Protein AF-0000000084622005 (afdb_homodimer)

Nearest PDB structures (foldseek):
  8p2n-assembly1_B  TM=8.955E-01  e=7.533E-07  Xenopus laevis
  9ety-assembly1_B  TM=8.406E-01  e=6.632E-07  Homo sapiens
  7x4x-assembly2_C  TM=8.414E-01  e=1.254E-06  Homo sapiens
  5nlb-assembly1_A-2  TM=7.972E-01  e=3.261E-06  Homo sapiens
  2vkp-assembly1_B-2  TM=8.205E-01  e=5.094E-06  Homo sapiens

Solvent-accessible surface area (backbone atoms only — not comparable to full-atom values): 14964 Å² total; per-residue (Å²): 124,81,76,61,78,42,38,63,60,45,38,50,38,36,47,49,51,59,69,39,86,66,67,58,48,28,36,39,38,28,20,43,92,90,59,59,47,78,41,58,37,45,57,64,57,40,40,66,61,21,60,42,47,28,54,52,47,68,70,65,50,71,75,78,68,65,64,74,43,79,44,79,39,56,85,42,51,59,74,50,46,54,53,49,52,45,22,59,54,43,31,46,82,82,65,84,89,50,54,72,69,54,48,51,52,41,52,51,48,35,55,71,40,48,40,63,84,48,48,64,59,54,51,51,50,48,56,68,56,46,67,76,104,125,81,76,59,80,42,39,64,59,45,39,50,38,36,47,49,50,60,68,39,88,66,65,60,46,27,38,37,37,28,19,42,92,91,59,60,48,77,41,58,37,46,58,63,58,40,40,65,62,21,60,40,49,28,53,52,49,68,70,66,50,71,73,77,68,68,65,72,42,81,45,78,38,55,85,42,51,61,73,51,46,53,52,50,54,46,22,58,55,43,32,46,83,84,66,85,90,51,55,70,70,55,49,51,54,40,53,53,48,34,58,72,41,48,41,63,83,47,48,63,58,54,51,51,52,47,57,68,57,45,66,76,104

Sequence (266 aa):
MADNKFLPKLLQNLLEILDDEEYYDIIIEVGNDPNVKIFRAHMVILNYRSPYFRRILSTNKKKNDGALSHIKLPKILLEIFQIIIRYIYGGKISLVDYDILDIIKILAAVNELSLRELIPHIQSFLIENKILIMADNKFLPKLLQNLLEILDDEEYYDIIIEVGNDPNVKIFRAHMVILNYRSPYFRRILSTNKKKNDGALSHIKLPKILLEIFQIIIRYIYGGKISLVDYDILDIIKILAAVNELSLRELIPHIQSFLIENKILI

Foldseek 3Di:
DPPCVCVVVQLVVLLVQQVDPPDAQEWEWEEDPPDIDIGGDHLVLCLVQFPLSVVVCVPPDPPPPSHRHYHYHHPQHPVLVVQVVSCSRRVDHDCPPDDLVSLVSNLVVCVVRVVVVCNVVSVVVNVVVVVVD/DPPCVCVVVQLVVLLVQQVDPPDAQEWEWEEDPPDIDIGGDHLVLCLVQFPLSVVVCVPPDPPPPSHRHYHYHHPQHPVLVVQVVSCSRRVDHDCPPDDLVSLVSNLVVCVVRPVVVCNVVSVVVNVVVVVVD

Radius of gyration: 20.68 Å; Cα contacts (8 Å, |Δi|>4): 335; chains: 2; bounding box: 45×57×42 Å

Structure (mmCIF, N/CA/C/O backbone):
data_AF-0000000084622005-model_v1
#
loop_
_entity.id
_entity.type
_entity.pdbx_description
1 polymer 'BTB domain-containing protein'
#
loop_
_atom_site.group_PDB
_atom_site.id
_atom_site.type_symbol
_atom_site.label_atom_id
_atom_site.label_alt_id
_atom_site.label_comp_id
_atom_site.label_asym_id
_atom_site.label_entity_id
_atom_site.label_seq_id
_atom_site.pdbx_PDB_ins_code
_atom_site.Cartn_x
_atom_site.Cartn_y
_atom_site.Cartn_z
_atom_site.occupancy
_atom_site.B_iso_or_equiv
_atom_site.auth_seq_id
_atom_site.auth_comp_id
_atom_site.auth_asym_id
_atom_site.auth_atom_id
_atom_site.pdbx_PDB_model_num
ATOM 1 N N . MET A 1 1 ? -20.984 -6.238 -3.654 1 39.28 1 MET A N 1
ATOM 2 C CA . MET A 1 1 ? -20.141 -5.668 -2.602 1 39.28 1 MET A CA 1
ATOM 3 C C . MET A 1 1 ? -18.75 -6.301 -2.607 1 39.28 1 MET A C 1
ATOM 5 O O . MET A 1 1 ? -18.625 -7.523 -2.516 1 39.28 1 MET A O 1
ATOM 9 N N . ALA A 1 2 ? -17.844 -5.668 -3.273 1 51.09 2 ALA A N 1
ATOM 10 C CA . ALA A 1 2 ? -16.578 -6.34 -3.518 1 51.09 2 ALA A CA 1
ATOM 11 C C . ALA A 1 2 ? -16.016 -6.945 -2.232 1 51.09 2 ALA A C 1
ATOM 13 O O . ALA A 1 2 ? -16.203 -6.395 -1.146 1 51.09 2 ALA A O 1
ATOM 14 N N . ASP A 1 3 ? -15.852 -8.281 -2.24 1 66.31 3 ASP A N 1
ATOM 15 C CA . ASP A 1 3 ? -15.297 -9.086 -1.16 1 66.31 3 ASP A CA 1
ATOM 16 C C . ASP A 1 3 ? -14.062 -8.422 -0.55 1 66.31 3 ASP A C 1
ATOM 18 O O . ASP A 1 3 ? -13.031 -8.289 -1.21 1 66.31 3 ASP A O 1
ATOM 22 N N . ASN A 1 4 ? -14.344 -7.539 0.41 1 83.88 4 ASN A N 1
ATOM 23 C CA . ASN A 1 4 ? -13.375 -6.762 1.183 1 83.88 4 ASN A CA 1
ATOM 24 C C . ASN A 1 4 ? -12.797 -7.574 2.336 1 83.88 4 ASN A C 1
ATOM 26 O O . ASN A 1 4 ? -12.422 -7.016 3.367 1 83.88 4 ASN A O 1
ATOM 30 N N . LYS A 1 5 ? -12.758 -8.844 2.08 1 91.25 5 LYS A N 1
ATOM 31 C CA . LYS A 1 5 ? -12.383 -9.766 3.15 1 91.25 5 LYS A CA 1
ATOM 32 C C . LYS A 1 5 ? -10.938 -9.539 3.586 1 91.25 5 LYS A C 1
ATOM 34 O O . LYS A 1 5 ? -10.617 -9.633 4.773 1 91.25 5 LYS A O 1
ATOM 39 N N . PHE A 1 6 ? -10.141 -9.156 2.736 1 95.5 6 PHE A N 1
ATOM 40 C CA . PHE A 1 6 ? -8.711 -9.125 3.029 1 95.5 6 PHE A CA 1
ATOM 41 C C . PHE A 1 6 ? -8.219 -7.695 3.162 1 95.5 6 PHE A C 1
ATOM 43 O O . PHE A 1 6 ? -7.035 -7.465 3.441 1 95.5 6 PHE A O 1
ATOM 50 N N . LEU A 1 7 ? -9.125 -6.766 3.031 1 94.94 7 LEU A N 1
ATOM 51 C CA . LEU A 1 7 ? -8.766 -5.352 3.035 1 94.94 7 LEU A CA 1
ATOM 52 C C . LEU A 1 7 ? -8.203 -4.938 4.395 1 94.94 7 LEU A C 1
ATOM 54 O O . LEU A 1 7 ? -7.215 -4.207 4.465 1 94.94 7 LEU A O 1
ATOM 58 N N . PRO A 1 8 ? -8.797 -5.441 5.508 1 95.19 8 PRO A N 1
ATOM 59 C CA . PRO A 1 8 ? -8.242 -5.043 6.805 1 95.19 8 PRO A CA 1
ATOM 60 C C . PRO A 1 8 ? -6.777 -5.438 6.973 1 95.19 8 PRO A C 1
ATOM 62 O O . PRO A 1 8 ? -5.984 -4.656 7.504 1 95.19 8 PRO A O 1
ATOM 65 N N . LYS A 1 9 ? -6.402 -6.566 6.527 1 96.44 9 LYS A N 1
ATOM 66 C CA . LYS A 1 9 ? -5.02 -7.02 6.629 1 96.44 9 LYS A CA 1
ATOM 67 C C . LYS A 1 9 ? -4.102 -6.18 5.742 1 96.44 9 LYS A C 1
ATOM 69 O O . LYS A 1 9 ? -2.988 -5.836 6.145 1 96.44 9 LYS A O 1
ATOM 74 N N . LEU A 1 10 ? -4.57 -5.883 4.562 1 97.44 10 LEU A N 1
ATOM 75 C CA . LEU A 1 10 ? -3.793 -5.035 3.67 1 97.44 10 LEU A CA 1
ATOM 76 C C . LEU A 1 10 ? -3.521 -3.676 4.312 1 97.44 10 LEU A C 1
ATOM 78 O O . LEU A 1 10 ? -2.381 -3.209 4.324 1 97.44 10 LEU A O 1
ATOM 82 N N . LEU A 1 11 ? -4.562 -3.084 4.844 1 97 11 LEU A N 1
ATOM 83 C CA . LEU A 1 11 ? -4.438 -1.765 5.453 1 97 11 LEU A CA 1
ATOM 84 C C . LEU A 1 11 ? -3.502 -1.808 6.656 1 97 11 LEU A C 1
ATOM 86 O O . LEU A 1 11 ? -2.699 -0.893 6.855 1 97 11 LEU A O 1
ATOM 90 N N . GLN A 1 12 ? -3.627 -2.867 7.406 1 97.5 12 GLN A N 1
ATOM 91 C CA . GLN A 1 12 ? -2.721 -3.051 8.539 1 97.5 12 GLN A CA 1
ATOM 92 C C . GLN A 1 12 ? -1.271 -3.148 8.062 1 97.5 12 GLN A C 1
ATOM 94 O O . GLN A 1 12 ? -0.38 -2.533 8.656 1 97.5 12 GLN A O 1
ATOM 99 N N . ASN A 1 13 ? -1.046 -3.881 7.027 1 98.25 13 ASN A N 1
ATOM 100 C CA . ASN A 1 13 ? 0.305 -4.039 6.496 1 98.25 13 ASN A CA 1
ATOM 101 C C . ASN A 1 13 ? 0.861 -2.717 5.977 1 98.25 13 ASN A C 1
ATOM 103 O O . ASN A 1 13 ? 2.047 -2.428 6.145 1 98.25 13 ASN A O 1
ATOM 107 N N . LEU A 1 14 ? 0.03 -1.952 5.355 1 98.31 14 LEU A N 1
ATOM 108 C CA . LEU A 1 14 ? 0.476 -0.661 4.84 1 98.31 14 LEU A CA 1
ATOM 109 C C . LEU A 1 14 ? 0.909 0.256 5.98 1 98.31 14 LEU A C 1
ATOM 111 O O . LEU A 1 14 ? 1.885 0.999 5.848 1 98.31 14 LEU A O 1
ATOM 115 N N . LEU A 1 15 ? 0.209 0.192 7.066 1 98.12 15 LEU A N 1
ATOM 116 C CA . LEU A 1 15 ? 0.589 0.991 8.227 1 98.12 15 LEU A CA 1
ATOM 117 C C . LEU A 1 15 ? 1.856 0.442 8.875 1 98.12 15 LEU A C 1
ATOM 119 O O . LEU A 1 15 ? 2.668 1.204 9.406 1 98.12 15 LEU A O 1
ATOM 123 N N . GLU A 1 16 ? 1.999 -0.837 8.836 1 98 16 GLU A N 1
ATOM 124 C CA . GLU A 1 16 ? 3.24 -1.432 9.32 1 98 16 GLU A CA 1
ATOM 125 C C . GLU A 1 16 ? 4.426 -1.017 8.461 1 98 16 GLU A C 1
ATOM 127 O O . GLU A 1 16 ? 5.531 -0.819 8.969 1 98 16 GLU A O 1
ATOM 132 N N . ILE A 1 17 ? 4.211 -0.896 7.207 1 98 17 ILE A N 1
ATOM 133 C CA . ILE A 1 17 ? 5.246 -0.437 6.281 1 98 17 ILE A CA 1
ATOM 134 C C . ILE A 1 17 ? 5.715 0.959 6.688 1 98 17 ILE A C 1
ATOM 136 O O . ILE A 1 17 ? 6.914 1.246 6.676 1 98 17 ILE A O 1
ATOM 140 N N . LEU A 1 18 ? 4.766 1.812 7.008 1 97.31 18 LEU A N 1
ATOM 141 C CA . LEU A 1 18 ? 5.09 3.168 7.441 1 97.31 18 LEU A CA 1
ATOM 142 C C . LEU A 1 18 ? 6.062 3.146 8.617 1 97.31 18 LEU A C 1
ATOM 144 O O . LEU A 1 18 ? 6.906 4.035 8.742 1 97.31 18 LEU A O 1
ATOM 148 N N . ASP A 1 19 ? 5.992 2.107 9.422 1 95.12 19 ASP A N 1
ATOM 149 C CA . ASP A 1 19 ? 6.824 2.014 10.617 1 95.12 19 ASP A CA 1
ATOM 150 C C . ASP A 1 19 ? 8.094 1.207 10.344 1 95.12 19 ASP A C 1
ATOM 152 O O . ASP A 1 19 ? 8.867 0.928 11.266 1 95.12 19 ASP A O 1
ATOM 156 N N . ASP A 1 20 ? 8.25 0.857 9.055 1 90.75 20 ASP A N 1
ATOM 157 C CA . ASP A 1 20 ? 9.414 0.055 8.68 1 90.75 20 ASP A CA 1
ATOM 158 C C . ASP A 1 20 ? 10.703 0.868 8.789 1 90.75 20 ASP A C 1
ATOM 160 O O . ASP A 1 20 ? 10.734 2.037 8.406 1 90.75 20 ASP A O 1
ATOM 164 N N . GLU A 1 21 ? 11.789 0.33 9.305 1 87.94 21 GLU A N 1
ATOM 165 C CA . GLU A 1 21 ? 13.062 1.02 9.469 1 87.94 21 GLU A CA 1
ATOM 166 C C . GLU A 1 21 ? 14.125 0.451 8.539 1 87.94 21 GLU A C 1
ATOM 168 O O . GLU A 1 21 ? 15.258 0.934 8.508 1 87.94 21 GLU A O 1
ATOM 173 N N . GLU A 1 22 ? 13.727 -0.481 7.793 1 87 22 GLU A N 1
ATOM 174 C CA . GLU A 1 22 ? 14.719 -1.182 6.98 1 87 22 GLU A CA 1
ATOM 175 C C . GLU A 1 22 ? 14.633 -0.756 5.516 1 87 22 GLU A C 1
ATOM 177 O O . GLU A 1 22 ? 15.656 -0.548 4.863 1 87 22 GLU A O 1
ATOM 182 N N . TYR A 1 23 ? 13.352 -0.642 5.117 1 88.25 23 TYR A N 1
ATOM 183 C CA . TYR A 1 23 ? 13.172 -0.325 3.705 1 88.25 23 TYR A CA 1
ATOM 184 C C . TYR A 1 23 ? 12.672 1.104 3.525 1 88.25 23 TYR A C 1
ATOM 186 O O . TYR A 1 23 ? 11.547 1.425 3.904 1 88.25 23 TYR A O 1
ATOM 194 N N . TYR A 1 24 ? 13.523 2.08 3.371 1 91.75 24 TYR A N 1
ATOM 195 C CA . TYR A 1 24 ? 13.141 3.449 3.043 1 91.75 24 TYR A CA 1
ATOM 196 C C . TYR A 1 24 ? 14.125 4.062 2.051 1 91.75 24 TYR A C 1
ATOM 198 O O . TYR A 1 24 ? 15.273 3.625 1.95 1 91.75 24 TYR A O 1
ATOM 206 N N . ASP A 1 25 ? 13.617 4.949 1.312 1 90.81 25 ASP A N 1
ATOM 207 C CA . ASP A 1 25 ? 14.492 5.559 0.309 1 90.81 25 ASP A CA 1
ATOM 208 C C . ASP A 1 25 ? 14.336 7.078 0.295 1 90.81 25 ASP A C 1
ATOM 210 O O . ASP A 1 25 ? 14.891 7.754 -0.575 1 90.81 25 ASP A O 1
ATOM 214 N N . ILE A 1 26 ? 13.602 7.609 1.278 1 93.62 26 ILE A N 1
ATOM 215 C CA . ILE A 1 26 ? 13.461 9.055 1.425 1 93.62 26 ILE A CA 1
ATOM 216 C C . ILE A 1 26 ? 13.305 9.406 2.902 1 93.62 26 ILE A C 1
ATOM 218 O O . ILE A 1 26 ? 12.656 8.68 3.656 1 93.62 26 ILE A O 1
ATOM 222 N N . ILE A 1 27 ? 13.898 10.469 3.266 1 95.56 27 ILE A N 1
ATOM 223 C CA . ILE A 1 27 ? 13.742 10.992 4.617 1 95.56 27 ILE A CA 1
ATOM 224 C C . ILE A 1 27 ? 13.031 12.344 4.559 1 95.56 27 ILE A C 1
ATOM 226 O O . ILE A 1 27 ? 13.32 13.172 3.693 1 95.56 27 ILE A O 1
ATOM 230 N N . ILE A 1 28 ? 12.102 12.523 5.402 1 97.12 28 ILE A N 1
ATOM 231 C CA . ILE A 1 28 ? 11.344 13.766 5.496 1 97.12 28 ILE A CA 1
ATOM 232 C C . ILE A 1 28 ? 11.586 14.414 6.859 1 97.12 28 ILE A C 1
ATOM 234 O O . ILE A 1 28 ? 11.219 13.852 7.895 1 97.12 28 ILE A O 1
ATOM 238 N N . GLU A 1 29 ? 12.227 15.5 6.82 1 97.69 29 GLU A N 1
ATOM 239 C CA . GLU A 1 29 ? 12.445 16.281 8.031 1 97.69 29 GLU A CA 1
ATOM 240 C C . GLU A 1 29 ? 11.281 17.234 8.289 1 97.69 29 GLU A C 1
ATOM 242 O O . GLU A 1 29 ? 11.031 18.141 7.484 1 97.69 29 GLU A O 1
ATOM 247 N N . VAL A 1 30 ? 10.594 17.016 9.414 1 98.12 30 VAL A N 1
ATOM 248 C CA . VAL A 1 30 ? 9.375 17.781 9.68 1 98.12 30 VAL A CA 1
ATOM 249 C C . VAL A 1 30 ? 9.578 18.672 10.906 1 98.12 30 VAL A C 1
ATOM 251 O O . VAL A 1 30 ? 10.133 18.219 11.914 1 98.12 30 VAL A O 1
ATOM 254 N N . GLY A 1 31 ? 9.047 19.844 10.844 1 96.44 31 GLY A N 1
ATOM 255 C CA . GLY A 1 31 ? 9.164 20.797 11.945 1 96.44 31 GLY A CA 1
ATOM 256 C C . GLY A 1 31 ? 10.367 21.703 11.82 1 96.44 31 GLY A C 1
ATOM 257 O O . GLY A 1 31 ? 11.023 21.734 10.781 1 96.44 31 GLY A O 1
ATOM 258 N N . ASN A 1 32 ? 10.523 22.516 12.867 1 90.38 32 ASN A N 1
ATOM 259 C CA . ASN A 1 32 ? 11.656 23.438 12.93 1 90.38 32 ASN A CA 1
ATOM 260 C C . ASN A 1 32 ? 12.336 23.391 14.297 1 90.38 32 ASN A C 1
ATOM 262 O O . ASN A 1 32 ? 11.758 22.891 15.266 1 90.38 32 ASN A O 1
ATOM 266 N N . ASP A 1 33 ? 13.57 23.875 14.289 1 87.62 33 ASP A N 1
ATOM 267 C CA . ASP A 1 33 ? 14.359 23.828 15.516 1 87.62 33 ASP A CA 1
ATOM 268 C C . ASP A 1 33 ? 13.617 24.484 16.672 1 87.62 33 ASP A C 1
ATOM 270 O O . ASP A 1 33 ? 13.039 25.562 16.516 1 87.62 33 ASP A O 1
ATOM 274 N N . PRO A 1 34 ? 13.562 23.781 17.828 1 90.75 34 PRO A N 1
ATOM 275 C CA . PRO A 1 34 ? 14.219 22.547 18.25 1 90.75 34 PRO A CA 1
ATOM 276 C C . PRO A 1 34 ? 13.328 21.312 18.094 1 90.75 34 PRO A C 1
ATOM 278 O O . PRO A 1 34 ? 13.719 20.203 18.469 1 90.75 34 PRO A O 1
ATOM 281 N N . ASN A 1 35 ? 12.109 21.469 17.531 1 92.5 35 ASN A N 1
ATOM 282 C CA . ASN A 1 35 ? 11.156 20.359 17.391 1 92.5 35 ASN A CA 1
ATOM 283 C C . ASN A 1 35 ? 11.18 19.766 15.992 1 92.5 35 ASN A C 1
ATOM 285 O O . ASN A 1 35 ? 10.305 20.062 15.172 1 92.5 35 ASN A O 1
ATOM 289 N N . VAL A 1 36 ? 12.219 19.047 15.727 1 95.88 36 VAL A N 1
ATOM 290 C CA . VAL A 1 36 ? 12.383 18.453 14.406 1 95.88 36 VAL A CA 1
ATOM 291 C C . VAL A 1 36 ? 12.398 16.922 14.523 1 95.88 36 VAL A C 1
ATOM 293 O O . VAL A 1 36 ? 13.023 16.375 15.43 1 95.88 36 VAL A O 1
ATOM 296 N N . LYS A 1 37 ? 11.68 16.25 13.648 1 97.06 37 LYS A N 1
ATOM 297 C CA . LYS A 1 37 ? 11.68 14.789 13.578 1 97.06 37 LYS A CA 1
ATOM 298 C C . LYS A 1 37 ? 11.875 14.297 12.148 1 97.06 37 LYS A C 1
ATOM 300 O O . LYS A 1 37 ? 11.375 14.914 11.203 1 97.06 37 LYS A O 1
ATOM 305 N N . ILE A 1 38 ? 12.609 13.266 12.094 1 96.12 38 ILE A N 1
ATOM 306 C CA . ILE A 1 38 ? 12.867 12.656 10.789 1 96.12 38 ILE A CA 1
ATOM 307 C C . ILE A 1 38 ? 11.922 11.477 10.578 1 96.12 38 ILE A C 1
ATOM 309 O O . ILE A 1 38 ? 11.781 10.617 11.453 1 96.12 38 ILE A O 1
ATOM 313 N N . PHE A 1 39 ? 11.258 11.5 9.438 1 96.94 39 PHE A N 1
ATOM 314 C CA . PHE A 1 39 ? 10.406 10.391 9.023 1 96.94 39 PHE A CA 1
ATOM 315 C C . PHE A 1 39 ? 11.031 9.633 7.859 1 96.94 39 PHE A C 1
ATOM 317 O O . PHE A 1 39 ? 11.453 10.234 6.871 1 96.94 39 PHE A O 1
ATOM 324 N N . ARG A 1 40 ? 11.188 8.359 8.047 1 95.88 40 ARG A N 1
ATOM 325 C CA . ARG A 1 40 ? 11.578 7.48 6.945 1 95.88 40 ARG A CA 1
ATOM 326 C C . ARG A 1 40 ? 10.367 7.043 6.133 1 95.88 40 ARG A C 1
ATOM 328 O O . ARG A 1 40 ? 9.352 6.621 6.695 1 95.88 40 ARG A O 1
ATOM 335 N N . ALA A 1 41 ? 10.406 7.246 4.816 1 96.38 41 ALA A N 1
ATOM 336 C CA . ALA A 1 41 ? 9.25 6.949 3.975 1 96.38 41 ALA A CA 1
ATOM 337 C C . ALA A 1 41 ? 9.68 6.281 2.67 1 96.38 41 ALA A C 1
ATOM 339 O O . ALA A 1 41 ? 10.836 5.895 2.516 1 96.38 41 ALA A O 1
ATOM 340 N N . HIS A 1 42 ? 8.781 6 1.815 1 95.38 42 HIS A N 1
ATOM 341 C CA . HIS A 1 42 ? 8.992 5.262 0.575 1 95.38 42 HIS A CA 1
ATOM 342 C C . HIS A 1 42 ? 8.562 6.086 -0.635 1 95.38 42 HIS A C 1
ATOM 344 O O . HIS A 1 42 ? 7.387 6.43 -0.774 1 95.38 42 HIS A O 1
ATOM 350 N N . MET A 1 43 ? 9.477 6.312 -1.52 1 94.19 43 MET A N 1
ATOM 351 C CA . MET A 1 43 ? 9.25 7.207 -2.65 1 94.19 43 MET A CA 1
ATOM 352 C C . MET A 1 43 ? 8.055 6.742 -3.479 1 94.19 43 MET A C 1
ATOM 354 O O . MET A 1 43 ? 7.23 7.559 -3.896 1 94.19 43 MET A O 1
ATOM 358 N N . VAL A 1 44 ? 7.988 5.438 -3.627 1 94.94 44 VAL A N 1
ATOM 359 C CA . VAL A 1 44 ? 6.969 4.906 -4.527 1 94.94 44 VAL A CA 1
ATOM 360 C C . VAL A 1 44 ? 5.578 5.188 -3.955 1 94.94 44 VAL A C 1
ATOM 362 O O . VAL A 1 44 ? 4.66 5.547 -4.695 1 94.94 44 VAL A O 1
ATOM 365 N N . ILE A 1 45 ? 5.371 5.047 -2.641 1 97.5 45 ILE A N 1
ATOM 366 C CA . ILE A 1 45 ? 4.086 5.324 -2.004 1 97.5 45 ILE A CA 1
ATOM 367 C C . ILE A 1 45 ? 3.797 6.82 -2.057 1 97.5 45 ILE A C 1
ATOM 369 O O . ILE A 1 45 ? 2.715 7.238 -2.479 1 97.5 45 ILE A O 1
ATOM 373 N N . LEU A 1 46 ? 4.785 7.66 -1.721 1 96.94 46 LEU A N 1
ATOM 374 C CA . LEU A 1 46 ? 4.609 9.109 -1.721 1 96.94 46 LEU A CA 1
ATOM 375 C C . LEU A 1 46 ? 4.305 9.617 -3.125 1 96.94 46 LEU A C 1
ATOM 377 O O . LEU A 1 46 ? 3.447 10.492 -3.301 1 96.94 46 LEU A O 1
ATOM 381 N N . ASN A 1 47 ? 5.016 9.031 -4.09 1 95.81 47 ASN A N 1
ATOM 382 C CA . ASN A 1 47 ? 4.836 9.438 -5.477 1 95.81 47 ASN A CA 1
ATOM 383 C C . ASN A 1 47 ? 3.395 9.234 -5.941 1 95.81 47 ASN A C 1
ATOM 385 O O . ASN A 1 47 ? 2.834 10.078 -6.637 1 95.81 47 ASN A O 1
ATOM 389 N N . TYR A 1 48 ? 2.76 8.195 -5.586 1 97.19 48 TYR A N 1
ATOM 390 C CA . TYR A 1 48 ? 1.435 7.852 -6.098 1 97.19 48 TYR A CA 1
ATOM 391 C C . TYR A 1 48 ? 0.343 8.43 -5.203 1 97.19 48 TYR A C 1
ATOM 393 O O . TYR A 1 48 ? -0.756 8.734 -5.676 1 97.19 48 TYR A O 1
ATOM 401 N N . ARG A 1 49 ? 0.614 8.703 -3.902 1 97.81 49 ARG A N 1
ATOM 402 C CA . ARG A 1 49 ? -0.436 9.039 -2.949 1 97.81 49 ARG A CA 1
ATOM 403 C C . ARG A 1 49 ? -0.457 10.539 -2.676 1 97.81 49 ARG A C 1
ATOM 405 O O . ARG A 1 49 ? -1.42 11.062 -2.107 1 97.81 49 ARG A O 1
ATOM 412 N N . SER A 1 50 ? 0.601 11.289 -3.078 1 97.69 50 SER A N 1
ATOM 413 C CA . SER A 1 50 ? 0.699 12.719 -2.795 1 97.69 50 SER A CA 1
ATOM 414 C C . SER A 1 50 ? 1.197 13.484 -4.012 1 97.69 50 SER A C 1
ATOM 416 O O . SER A 1 50 ? 2.371 13.391 -4.379 1 97.69 50 SER A O 1
ATOM 418 N N . PRO A 1 51 ? 0.364 14.289 -4.625 1 97.25 51 PRO A N 1
ATOM 419 C CA . PRO A 1 51 ? 0.811 15.109 -5.754 1 97.25 51 PRO A CA 1
ATOM 420 C C . PRO A 1 51 ? 1.988 16.016 -5.398 1 97.25 51 PRO A C 1
ATOM 422 O O . PRO A 1 51 ? 2.844 16.281 -6.242 1 97.25 51 PRO A O 1
ATOM 425 N N . TYR A 1 52 ? 2.025 16.5 -4.219 1 97.5 52 TYR A N 1
ATOM 426 C CA . TYR A 1 52 ? 3.143 17.312 -3.756 1 97.5 52 TYR A CA 1
ATOM 427 C C . TYR A 1 52 ? 4.457 16.547 -3.852 1 97.5 52 TYR A C 1
ATOM 429 O O . TYR A 1 52 ? 5.414 17.016 -4.473 1 97.5 52 TYR A O 1
ATOM 437 N N . PHE A 1 53 ? 4.504 15.398 -3.291 1 96.62 53 PHE A N 1
ATOM 438 C CA . PHE A 1 53 ? 5.723 14.602 -3.303 1 96.62 53 PHE A CA 1
ATOM 439 C C . PHE A 1 53 ? 6.043 14.125 -4.715 1 96.62 53 PHE A C 1
ATOM 441 O O . PHE A 1 53 ? 7.211 14.023 -5.094 1 96.62 53 PHE A O 1
ATOM 448 N N . ARG A 1 54 ? 4.973 13.836 -5.438 1 95.69 54 ARG A N 1
ATOM 449 C CA . ARG A 1 54 ? 5.184 13.445 -6.824 1 95.69 54 ARG A CA 1
ATOM 450 C C . ARG A 1 54 ? 5.941 14.523 -7.59 1 95.69 54 ARG A C 1
ATOM 452 O O . ARG A 1 54 ? 6.883 14.227 -8.328 1 95.69 54 ARG A O 1
ATOM 459 N N . ARG A 1 55 ? 5.547 15.742 -7.379 1 95.25 55 ARG A N 1
ATOM 460 C CA . ARG A 1 55 ? 6.188 16.875 -8.047 1 95.25 55 ARG A CA 1
ATOM 461 C C . ARG A 1 55 ? 7.637 17.016 -7.602 1 95.25 55 ARG A C 1
ATOM 463 O O . ARG A 1 55 ? 8.531 17.219 -8.43 1 95.25 55 ARG A O 1
ATOM 470 N N . ILE A 1 56 ? 7.902 16.859 -6.352 1 93.56 56 ILE A N 1
ATOM 471 C CA . ILE A 1 56 ? 9.242 17.016 -5.805 1 93.56 56 ILE A CA 1
ATOM 472 C C . ILE A 1 56 ? 10.148 15.906 -6.352 1 93.56 56 ILE A C 1
ATOM 474 O O . ILE A 1 56 ? 11.273 16.156 -6.773 1 93.56 56 ILE A O 1
ATOM 478 N N . LEU A 1 57 ? 9.617 14.711 -6.379 1 90.88 57 LEU A N 1
ATOM 479 C CA . LEU A 1 57 ? 10.406 13.555 -6.793 1 90.88 57 LEU A CA 1
ATOM 480 C C . LEU A 1 57 ? 10.656 13.578 -8.297 1 90.88 57 LEU A C 1
ATOM 482 O O . LEU A 1 57 ? 11.68 13.086 -8.773 1 90.88 57 LEU A O 1
ATOM 486 N N . SER A 1 58 ? 9.742 14.094 -9 1 89.31 58 SER A N 1
ATOM 487 C CA . SER A 1 58 ? 9.906 14.188 -10.453 1 89.31 58 SER A CA 1
ATOM 488 C C . SER A 1 58 ? 10.977 15.203 -10.828 1 89.31 58 SER A C 1
ATOM 490 O O . SER A 1 58 ? 11.602 15.086 -11.883 1 89.31 58 SER A O 1
ATOM 492 N N . THR A 1 59 ? 11.195 16.141 -10.031 1 85 59 THR A N 1
ATOM 493 C CA . THR A 1 59 ? 12.141 17.219 -10.305 1 85 59 THR A CA 1
ATOM 494 C C . THR A 1 59 ? 13.531 16.859 -9.789 1 85 59 THR A C 1
ATOM 496 O O . THR A 1 59 ? 14.539 17.188 -10.422 1 85 59 THR A O 1
ATOM 499 N N . ASN A 1 60 ? 13.688 16.344 -8.672 1 67.38 60 ASN A N 1
ATOM 500 C CA . ASN A 1 60 ? 14.961 16.156 -7.98 1 67.38 60 ASN A CA 1
ATOM 501 C C . ASN A 1 60 ? 15.602 14.82 -8.32 1 67.38 60 ASN A C 1
ATOM 503 O O . ASN A 1 60 ? 16.797 14.633 -8.141 1 67.38 60 ASN A O 1
ATOM 507 N N . LYS A 1 61 ? 14.859 13.805 -8.312 1 62.91 61 LYS A N 1
ATOM 508 C CA . LYS A 1 61 ? 15.43 12.461 -8.227 1 62.91 61 LYS A CA 1
ATOM 509 C C . LYS A 1 61 ? 15.938 12 -9.586 1 62.91 61 LYS A C 1
ATOM 511 O O . LYS A 1 61 ? 15.227 12.109 -10.594 1 62.91 61 LYS A O 1
ATOM 516 N N . LYS A 1 62 ? 17.344 12.062 -9.531 1 57.06 62 LYS A N 1
ATOM 517 C CA . LYS A 1 62 ? 17.828 11.062 -10.469 1 57.06 62 LYS A CA 1
ATOM 518 C C . LYS A 1 62 ? 17.281 9.68 -10.148 1 57.06 62 LYS A C 1
ATOM 520 O O . LYS A 1 62 ? 17.469 9.172 -9.039 1 57.06 62 LYS A O 1
ATOM 525 N N . LYS A 1 63 ? 16.219 9.266 -10.648 1 54.88 63 LYS A N 1
ATOM 526 C CA . LYS A 1 63 ? 15.477 8.016 -10.492 1 54.88 63 LYS A CA 1
ATOM 527 C C . LYS A 1 63 ? 16.422 6.828 -10.359 1 54.88 63 LYS A C 1
ATOM 529 O O . LYS A 1 63 ? 17.391 6.703 -11.117 1 54.88 63 LYS A O 1
ATOM 534 N N . ASN A 1 64 ? 16.281 6.055 -9.227 1 55.62 64 ASN A N 1
ATOM 535 C CA . ASN A 1 64 ? 16.906 4.75 -9.008 1 55.62 64 ASN A CA 1
ATOM 536 C C . ASN A 1 64 ? 18.406 4.871 -8.781 1 55.62 64 ASN A C 1
ATOM 538 O O . ASN A 1 64 ? 19.172 3.973 -9.148 1 55.62 64 ASN A O 1
ATOM 542 N N . ASP A 1 65 ? 18.906 6.035 -8.406 1 61.28 65 ASP A N 1
ATOM 543 C CA . ASP A 1 65 ? 20.359 6.074 -8.242 1 61.28 65 ASP A CA 1
ATOM 544 C C . ASP A 1 65 ? 20.766 5.559 -6.867 1 61.28 65 ASP A C 1
ATOM 546 O O . ASP A 1 65 ? 21.953 5.535 -6.535 1 61.28 65 ASP A O 1
ATOM 550 N N . GLY A 1 66 ? 19.781 5.078 -6.246 1 64.88 66 GLY A N 1
ATOM 551 C CA . GLY A 1 66 ? 20.094 4.512 -4.941 1 64.88 66 GLY A CA 1
ATOM 552 C C . GLY A 1 66 ? 20.328 5.562 -3.875 1 64.88 66 GLY A C 1
ATOM 553 O O . GLY A 1 66 ? 20.562 5.23 -2.713 1 64.88 66 GLY A O 1
ATOM 554 N N . ALA A 1 67 ? 20.234 6.801 -4.281 1 74.38 67 ALA A N 1
ATOM 555 C CA . ALA A 1 67 ? 20.531 7.855 -3.318 1 74.38 67 ALA A CA 1
ATOM 556 C C . ALA A 1 67 ? 19.312 8.172 -2.459 1 74.38 67 ALA A C 1
ATOM 558 O O . ALA A 1 67 ? 18.188 8.156 -2.945 1 74.38 67 ALA A O 1
ATOM 559 N N . LEU A 1 68 ? 19.609 8.336 -1.202 1 85.38 68 LEU A N 1
ATOM 560 C CA . LEU A 1 68 ? 18.594 8.727 -0.236 1 85.38 68 LEU A CA 1
ATOM 561 C C . LEU A 1 68 ? 18.141 10.164 -0.473 1 85.38 68 LEU A C 1
ATOM 563 O O . LEU A 1 68 ? 18.969 11.07 -0.565 1 85.38 68 LEU A O 1
ATOM 567 N N . SER A 1 69 ? 16.828 10.352 -0.692 1 89.69 69 SER A N 1
ATOM 568 C CA . SER A 1 69 ? 16.266 11.688 -0.865 1 89.69 69 SER A CA 1
ATOM 569 C C . SER A 1 69 ? 15.945 12.328 0.48 1 89.69 69 SER A C 1
ATOM 571 O O . SER A 1 69 ? 15.508 11.648 1.408 1 89.69 69 SER A O 1
ATOM 573 N N . HIS A 1 70 ? 16.219 13.641 0.515 1 93.81 70 HIS A N 1
ATOM 574 C CA . HIS A 1 70 ? 15.945 14.391 1.731 1 93.81 70 HIS A CA 1
ATOM 575 C C . HIS A 1 70 ? 15 15.555 1.455 1 93.81 70 HIS A C 1
ATOM 577 O O . HIS A 1 70 ? 15.312 16.438 0.656 1 93.81 70 HIS A O 1
ATOM 583 N N . ILE A 1 71 ? 13.836 15.555 2.084 1 95.44 71 ILE A N 1
ATOM 584 C CA . ILE A 1 71 ? 12.852 16.625 1.939 1 95.44 71 ILE A CA 1
ATOM 585 C C . ILE A 1 71 ? 12.609 17.297 3.289 1 95.44 71 ILE A C 1
ATOM 587 O O . ILE A 1 71 ? 12.508 16.609 4.316 1 95.44 71 ILE A O 1
ATOM 591 N N . LYS A 1 72 ? 12.477 18.625 3.295 1 96.12 72 LYS A N 1
ATOM 592 C CA . LYS A 1 72 ? 12.219 19.391 4.516 1 96.12 72 LYS A CA 1
ATOM 593 C C . LYS A 1 72 ? 10.836 20.031 4.484 1 96.12 72 LYS A C 1
ATOM 595 O O . LYS A 1 72 ? 10.453 20.625 3.479 1 96.12 72 LYS A O 1
ATOM 600 N N . LEU A 1 73 ? 10.117 19.828 5.527 1 97.5 73 LEU A N 1
ATOM 601 C CA . LEU A 1 73 ? 8.828 20.469 5.754 1 97.5 73 LEU A CA 1
ATOM 602 C C . LEU A 1 73 ? 8.828 21.25 7.066 1 97.5 73 LEU A C 1
ATOM 604 O O . LEU A 1 73 ? 8.18 20.844 8.031 1 97.5 73 LEU A O 1
ATOM 608 N N . PRO A 1 74 ? 9.453 22.406 7.027 1 95.94 74 PRO A N 1
ATOM 609 C CA . PRO A 1 74 ? 9.672 23.141 8.281 1 95.94 74 PRO A CA 1
ATOM 610 C C . PRO A 1 74 ? 8.398 23.766 8.836 1 95.94 74 PRO A C 1
ATOM 612 O O . PRO A 1 74 ? 8.32 24.078 10.023 1 95.94 74 PRO A O 1
ATOM 615 N N . LYS A 1 75 ? 7.348 23.938 8.07 1 95.06 75 LYS A N 1
ATOM 616 C CA . LYS A 1 75 ? 6.168 24.688 8.484 1 95.06 75 LYS A CA 1
ATOM 617 C C . LYS A 1 75 ? 5.078 23.75 9 1 95.06 75 LYS A C 1
ATOM 619 O O . LYS A 1 75 ? 4.062 24.203 9.531 1 95.06 75 LYS A O 1
ATOM 624 N N . ILE A 1 76 ? 5.258 22.484 8.789 1 96.75 76 ILE A N 1
ATOM 625 C CA . ILE A 1 76 ? 4.238 21.531 9.227 1 96.75 76 ILE A CA 1
ATOM 626 C C . ILE A 1 76 ? 4.59 21 10.609 1 96.75 76 ILE A C 1
ATOM 628 O O . ILE A 1 76 ? 5.734 20.625 10.867 1 96.75 76 ILE A O 1
ATOM 632 N N . LEU A 1 77 ? 3.627 20.984 11.484 1 96 77 LEU A N 1
ATOM 633 C CA . LEU A 1 77 ? 3.83 20.453 12.828 1 96 77 LEU A CA 1
ATOM 634 C C . LEU A 1 77 ? 3.977 18.938 12.797 1 96 77 LEU A C 1
ATOM 636 O O . LEU A 1 77 ? 3.338 18.266 11.984 1 96 77 LEU A O 1
ATOM 640 N N . LEU A 1 78 ? 4.719 18.391 13.797 1 97 78 LEU A N 1
ATOM 641 C CA . LEU A 1 78 ? 5.027 16.969 13.867 1 97 78 LEU A CA 1
ATOM 642 C C . LEU A 1 78 ? 3.754 16.141 14.008 1 97 78 LEU A C 1
ATOM 644 O O . LEU A 1 78 ? 3.555 15.172 13.281 1 97 78 LEU A O 1
ATOM 648 N N . GLU A 1 79 ? 2.879 16.609 14.883 1 95.56 79 GLU A N 1
ATOM 649 C CA . GLU A 1 79 ? 1.662 15.859 15.172 1 95.56 79 GLU A CA 1
ATOM 650 C C . GLU A 1 79 ? 0.711 15.867 13.977 1 95.56 79 GLU A C 1
ATOM 652 O O . GLU A 1 79 ? 0.002 14.883 13.734 1 95.56 79 GLU A O 1
ATOM 657 N N . ILE A 1 80 ? 0.741 16.922 13.234 1 96.94 80 ILE A N 1
ATOM 658 C CA . ILE A 1 80 ? -0.116 17.047 12.055 1 96.94 80 ILE A CA 1
ATOM 659 C C . ILE A 1 80 ? 0.41 16.172 10.93 1 96.94 80 ILE A C 1
ATOM 661 O O . ILE A 1 80 ? -0.363 15.477 10.266 1 96.94 80 ILE A O 1
ATOM 665 N N . PHE A 1 81 ? 1.727 16.172 10.805 1 98.06 81 PHE A N 1
ATOM 666 C CA . PH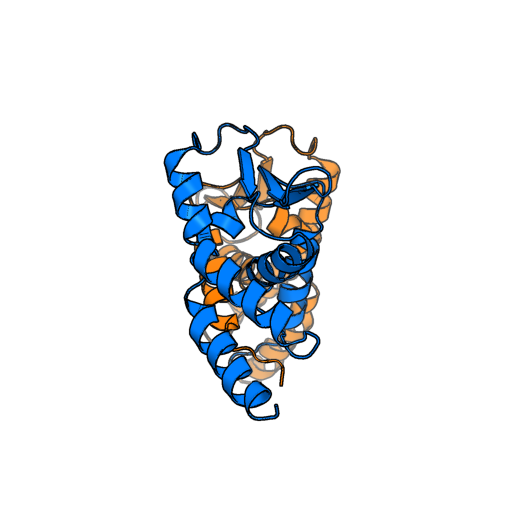E A 1 81 ? 2.305 15.359 9.75 1 98.06 81 PHE A CA 1
ATOM 667 C C . PHE A 1 81 ? 2.061 13.875 10.016 1 98.06 81 PHE A C 1
ATOM 669 O O . PHE A 1 81 ? 1.835 13.102 9.086 1 98.06 81 PHE A O 1
ATOM 676 N N . GLN A 1 82 ? 2.094 13.523 11.273 1 96.94 82 GLN A N 1
ATOM 677 C CA . GLN A 1 82 ? 1.833 12.133 11.641 1 96.94 82 GLN A CA 1
ATOM 678 C C . GLN A 1 82 ? 0.454 11.688 11.164 1 96.94 82 GLN A C 1
ATOM 680 O O . GLN A 1 82 ? 0.295 10.578 10.656 1 96.94 82 GLN A O 1
ATOM 685 N N . ILE A 1 83 ? -0.541 12.523 11.266 1 97.12 83 ILE A N 1
ATOM 686 C CA . ILE A 1 83 ? -1.896 12.227 10.812 1 97.12 83 ILE A CA 1
ATOM 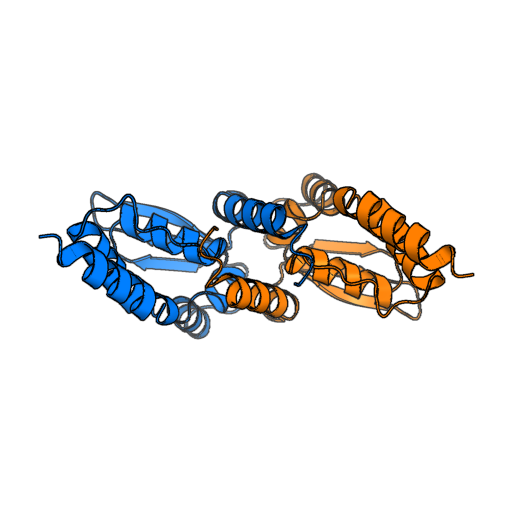687 C C . ILE A 1 83 ? -1.916 12.102 9.289 1 97.12 83 ILE A C 1
ATOM 689 O O . ILE A 1 83 ? -2.502 11.156 8.75 1 97.12 83 ILE A O 1
ATOM 693 N N . ILE A 1 84 ? -1.207 12.969 8.641 1 98.06 84 ILE A N 1
ATOM 694 C CA . ILE A 1 84 ? -1.242 13.055 7.188 1 98.06 84 ILE A CA 1
ATOM 695 C C . ILE A 1 84 ? -0.519 11.859 6.578 1 98.06 84 ILE A C 1
ATOM 697 O O . ILE A 1 84 ? -1.021 11.234 5.641 1 98.06 84 ILE A O 1
ATOM 701 N N . ILE A 1 85 ? 0.646 11.531 7.16 1 98.5 85 ILE A N 1
ATOM 702 C CA . ILE A 1 85 ? 1.426 10.445 6.578 1 98.5 85 ILE A CA 1
ATOM 703 C C . ILE A 1 85 ? 0.71 9.117 6.809 1 98.5 85 ILE A C 1
ATOM 705 O O . ILE A 1 85 ? 0.769 8.219 5.965 1 98.5 85 ILE A O 1
ATOM 709 N N . ARG A 1 86 ? 0.014 9 7.895 1 97.88 86 ARG A N 1
ATOM 710 C CA . ARG A 1 86 ? -0.79 7.805 8.141 1 97.88 86 ARG A CA 1
ATOM 711 C C . ARG A 1 86 ? -1.911 7.68 7.113 1 97.88 86 ARG A C 1
ATOM 713 O O . ARG A 1 86 ? -2.221 6.578 6.656 1 97.88 86 ARG A O 1
ATOM 720 N N . TYR A 1 87 ? -2.447 8.797 6.75 1 97.94 87 TYR A N 1
ATOM 721 C CA . TYR A 1 87 ? -3.449 8.789 5.688 1 97.94 87 TYR A CA 1
ATOM 722 C C . TYR A 1 87 ? -2.828 8.375 4.359 1 97.94 87 TYR A C 1
ATOM 724 O O . TYR A 1 87 ? -3.42 7.598 3.605 1 97.94 87 TYR A O 1
ATOM 732 N N . ILE A 1 88 ? -1.722 8.906 4.074 1 98.5 88 ILE A N 1
ATOM 733 C CA . ILE A 1 88 ? -1.059 8.641 2.805 1 98.5 88 ILE A CA 1
ATOM 734 C C . ILE A 1 88 ? -0.823 7.137 2.656 1 98.5 88 ILE A C 1
ATOM 736 O O . ILE A 1 88 ? -1.057 6.57 1.586 1 98.5 88 ILE A O 1
ATOM 740 N N . TYR A 1 89 ? -0.502 6.457 3.756 1 98.38 89 TYR A N 1
ATOM 741 C CA . TYR A 1 89 ? -0.213 5.031 3.701 1 98.38 89 TYR A CA 1
ATOM 742 C C . TYR A 1 89 ? -1.486 4.207 3.865 1 98.38 89 TYR A C 1
ATOM 744 O O . TYR A 1 89 ? -1.714 3.25 3.123 1 98.38 89 TYR A O 1
ATOM 752 N N . GLY A 1 90 ? -2.299 4.566 4.676 1 97.06 90 GLY A N 1
ATOM 753 C CA . GLY A 1 90 ? -3.381 3.697 5.105 1 97.06 90 GLY A CA 1
ATOM 754 C C . GLY A 1 90 ? -4.719 4.059 4.488 1 97.06 90 GLY A C 1
ATOM 755 O O . GLY A 1 90 ? -5.66 3.266 4.523 1 97.06 90 GLY A O 1
ATOM 756 N N . GLY A 1 91 ? -4.895 5.289 4.043 1 96.5 91 GLY A N 1
ATOM 757 C CA . GLY A 1 91 ? -6.094 5.691 3.32 1 96.5 91 GLY A CA 1
ATOM 758 C C . GLY A 1 91 ? -7.238 6.086 4.234 1 96.5 91 GLY A C 1
ATOM 759 O O . GLY A 1 91 ? -8.383 6.18 3.795 1 96.5 91 GLY A O 1
ATOM 760 N N . LYS A 1 92 ? -6.957 6.258 5.516 1 95.19 92 LYS A N 1
ATOM 761 C CA . LYS A 1 92 ? -7.996 6.641 6.469 1 95.19 92 LYS A CA 1
ATOM 762 C C . LYS A 1 92 ? -7.57 7.855 7.285 1 95.19 92 LYS A C 1
ATOM 764 O O . LYS A 1 92 ? -6.398 7.992 7.645 1 95.19 92 LYS A O 1
ATOM 769 N N . ILE A 1 93 ? -8.484 8.734 7.473 1 95.44 93 ILE A N 1
ATOM 770 C CA . ILE A 1 93 ? -8.25 9.891 8.336 1 95.44 93 ILE A CA 1
ATOM 771 C C . ILE A 1 93 ? -9.422 10.062 9.297 1 95.44 93 ILE A C 1
ATOM 773 O O . ILE A 1 93 ? -10.586 10.031 8.883 1 95.44 93 ILE A O 1
ATOM 777 N N . SER A 1 94 ? -9.148 10.047 10.547 1 93 94 SER A N 1
ATOM 778 C CA . SER A 1 94 ? -10.148 10.297 11.578 1 93 94 SER A CA 1
ATOM 779 C C . SER A 1 94 ? -9.914 11.633 12.266 1 93 94 SER A C 1
ATOM 781 O O . SER A 1 94 ? -8.797 11.914 12.719 1 93 94 SER A O 1
ATOM 783 N N . LEU A 1 95 ? -10.938 12.438 12.352 1 94.12 95 LEU A N 1
ATOM 784 C CA . LEU A 1 95 ? -10.82 13.781 12.906 1 94.12 95 LEU A CA 1
ATOM 785 C C . LEU A 1 95 ? -11.539 13.875 14.25 1 94.12 95 LEU A C 1
ATOM 787 O O . LEU A 1 95 ? -11.5 14.922 14.898 1 94.12 95 LEU A O 1
ATOM 791 N N . VAL A 1 96 ? -12.109 12.805 14.727 1 92.12 96 VAL A N 1
ATOM 792 C CA . VAL A 1 96 ? -13.023 12.805 15.859 1 92.12 96 VAL A CA 1
ATOM 793 C C . VAL A 1 96 ? -12.273 13.172 17.141 1 92.12 96 VAL A C 1
ATOM 795 O O . VAL A 1 96 ? -12.836 13.789 18.047 1 92.12 96 VAL A O 1
ATOM 798 N N . ASP A 1 97 ? -11.008 12.844 17.203 1 92 97 ASP A N 1
ATOM 799 C CA . ASP A 1 97 ? -10.258 13.016 18.438 1 92 97 ASP A CA 1
ATOM 800 C C . ASP A 1 97 ? -9.508 14.352 18.438 1 92 97 ASP A C 1
ATOM 802 O O . ASP A 1 97 ? -8.742 14.633 19.359 1 92 97 ASP A O 1
ATOM 806 N N . TYR A 1 98 ? -9.75 15.18 17.5 1 93.06 98 TYR A N 1
ATOM 807 C CA . TYR A 1 98 ? -9 16.422 17.391 1 93.06 98 TYR A CA 1
ATOM 808 C C . TYR A 1 98 ? -9.906 17.625 17.641 1 93.06 98 TYR A C 1
ATOM 810 O O . TYR A 1 98 ? -11.094 17.594 17.312 1 93.06 98 TYR A O 1
ATOM 818 N N . ASP A 1 99 ? -9.352 18.609 18.297 1 93 99 ASP A N 1
ATOM 819 C CA . ASP A 1 99 ? -10.125 19.828 18.5 1 93 99 ASP A CA 1
ATOM 820 C C . ASP A 1 99 ? -10.133 20.688 17.234 1 93 99 ASP A C 1
ATOM 822 O O . ASP A 1 99 ? -9.461 20.375 16.25 1 93 99 ASP A O 1
ATOM 826 N N . ILE A 1 100 ? -10.875 21.75 17.203 1 93.56 100 ILE A N 1
ATOM 827 C CA . ILE A 1 100 ? -11.133 22.578 16.031 1 93.56 100 ILE A CA 1
ATOM 828 C C . ILE A 1 100 ? -9.82 23.203 15.547 1 93.56 100 ILE A C 1
ATOM 830 O O . ILE A 1 100 ? -9.562 23.266 14.344 1 93.56 100 ILE A O 1
ATOM 834 N N . LEU A 1 101 ? -9.016 23.609 16.469 1 93.81 101 LEU A N 1
ATOM 835 C CA . LEU A 1 101 ? -7.758 24.25 16.109 1 93.81 101 LEU A CA 1
ATOM 836 C C . LEU A 1 101 ? -6.84 23.266 15.383 1 93.81 101 LEU A C 1
ATOM 838 O O . LEU A 1 101 ? -6.223 23.625 14.375 1 93.81 101 LEU A O 1
ATOM 842 N N . ASP A 1 102 ? -6.797 22.047 15.898 1 94.69 102 ASP A N 1
ATOM 843 C CA . ASP A 1 102 ? -5.984 21.016 15.258 1 94.69 102 ASP A CA 1
ATOM 844 C C . ASP A 1 102 ? -6.527 20.672 13.875 1 94.69 102 ASP A C 1
ATOM 846 O O . ASP A 1 102 ? -5.758 20.438 12.938 1 94.69 102 ASP A O 1
ATOM 850 N N . ILE A 1 103 ? -7.805 20.672 13.781 1 96.62 103 ILE A N 1
ATOM 851 C CA . ILE A 1 103 ? -8.43 20.328 12.5 1 96.62 103 ILE A CA 1
ATOM 852 C C . ILE A 1 103 ? -8.117 21.406 11.469 1 96.62 103 ILE A C 1
ATOM 854 O O . ILE A 1 103 ? -7.895 21.109 10.297 1 96.62 103 ILE A O 1
ATOM 858 N N . ILE A 1 104 ? -8.062 22.625 11.883 1 96 104 ILE A N 1
ATOM 859 C CA . ILE A 1 104 ? -7.707 23.719 10.992 1 96 104 ILE A CA 1
ATOM 860 C C . ILE A 1 104 ? -6.258 23.562 10.531 1 96 104 ILE A C 1
ATOM 862 O O . ILE A 1 104 ? -5.949 23.75 9.352 1 96 104 ILE A O 1
ATOM 866 N N . LYS A 1 105 ? -5.391 23.203 11.477 1 96.44 105 LYS A N 1
ATOM 867 C CA . LYS A 1 105 ? -3.992 22.969 11.125 1 96.44 105 LYS A CA 1
ATOM 868 C C . LYS A 1 105 ? -3.861 21.812 10.141 1 96.44 105 LYS A C 1
ATOM 870 O O . LYS A 1 105 ? -3.039 21.859 9.227 1 96.44 105 LYS A O 1
ATOM 875 N N . ILE A 1 106 ? -4.688 20.766 10.344 1 97.5 106 ILE A N 1
ATOM 876 C CA . ILE A 1 106 ? -4.703 19.641 9.43 1 97.5 106 ILE A CA 1
ATOM 877 C C . ILE A 1 106 ? -5.133 20.094 8.039 1 97.5 106 ILE A C 1
ATOM 879 O O . ILE A 1 106 ? -4.512 19.734 7.035 1 97.5 106 ILE A O 1
ATOM 883 N N . LEU A 1 107 ? -6.145 20.953 7.977 1 97.12 107 LEU A N 1
ATOM 884 C CA . LEU A 1 107 ? -6.645 21.469 6.711 1 97.12 107 LEU A CA 1
ATOM 885 C C . LEU A 1 107 ? -5.555 22.25 5.984 1 97.12 107 LEU A C 1
ATOM 887 O O . LEU A 1 107 ? -5.363 22.078 4.777 1 97.12 107 LEU A O 1
ATOM 891 N N . ALA A 1 108 ? -4.844 23.047 6.684 1 97 108 ALA A N 1
ATOM 892 C CA . ALA A 1 108 ? -3.764 23.828 6.102 1 97 108 ALA A CA 1
ATOM 893 C C . ALA A 1 108 ? -2.658 22.922 5.559 1 97 108 ALA A C 1
ATOM 895 O O . ALA A 1 108 ? -2.145 23.156 4.461 1 97 108 ALA A O 1
ATOM 896 N N . ALA A 1 109 ? -2.299 21.922 6.285 1 97.31 109 ALA A N 1
ATOM 897 C CA . ALA A 1 109 ? -1.236 21 5.887 1 97.31 109 ALA A CA 1
ATOM 898 C C . ALA A 1 109 ? -1.648 20.188 4.664 1 97.31 109 ALA A C 1
ATOM 900 O O . ALA A 1 109 ? -0.841 19.953 3.758 1 97.31 109 ALA A O 1
ATOM 901 N N . VAL A 1 110 ? -2.9 19.688 4.645 1 97.88 110 VAL A N 1
ATOM 902 C CA . VAL A 1 110 ? -3.4 18.906 3.52 1 97.88 110 VAL A CA 1
ATOM 903 C C . VAL A 1 110 ? -3.373 19.75 2.248 1 97.88 110 VAL A C 1
ATOM 905 O O . VAL A 1 110 ? -3.07 19.25 1.165 1 97.88 110 VAL A O 1
ATOM 908 N N . ASN A 1 111 ? -3.684 21.047 2.395 1 96.88 111 ASN A N 1
ATOM 909 C CA . ASN A 1 111 ? -3.59 21.969 1.269 1 96.88 111 ASN A CA 1
ATOM 910 C C . ASN A 1 111 ? -2.146 22.156 0.812 1 96.88 111 ASN A C 1
ATOM 912 O O . ASN A 1 111 ? -1.859 22.109 -0.386 1 96.88 111 ASN A O 1
ATOM 916 N N . GLU A 1 112 ? -1.258 22.266 1.727 1 95.88 112 GLU A N 1
ATOM 917 C CA . GLU A 1 112 ? 0.157 22.453 1.416 1 95.88 112 GLU A CA 1
ATOM 918 C C . GLU A 1 112 ? 0.72 21.234 0.687 1 95.88 112 GLU A C 1
ATOM 920 O O . GLU A 1 112 ? 1.532 21.375 -0.229 1 95.88 112 GLU A O 1
ATOM 925 N N . LEU A 1 113 ? 0.255 20.094 1.086 1 96.94 113 LEU A N 1
ATOM 926 C CA . LEU A 1 113 ? 0.774 18.859 0.517 1 96.94 113 LEU A CA 1
ATOM 927 C C . LEU A 1 113 ? -0.077 18.406 -0.664 1 96.94 113 LEU A C 1
ATOM 929 O O . LEU A 1 113 ? 0.058 17.266 -1.133 1 96.94 113 LEU A O 1
ATOM 933 N N . SER A 1 114 ? -1.027 19.234 -1.054 1 97.56 114 SER A N 1
ATOM 934 C CA . SER A 1 114 ? -1.828 19.062 -2.262 1 97.56 114 SER A CA 1
ATOM 935 C C . SER A 1 114 ? -2.697 17.812 -2.184 1 97.56 114 SER A C 1
ATOM 937 O O . SER A 1 114 ? -2.904 17.125 -3.189 1 97.56 114 SER A O 1
ATOM 939 N N . LEU A 1 115 ? -3.131 17.438 -0.944 1 97.94 115 LEU A N 1
ATOM 940 C CA . LEU A 1 115 ? -4.082 16.344 -0.766 1 97.94 115 LEU A CA 1
ATOM 941 C C . LEU A 1 115 ? -5.516 16.844 -0.854 1 97.94 115 LEU A C 1
ATOM 943 O O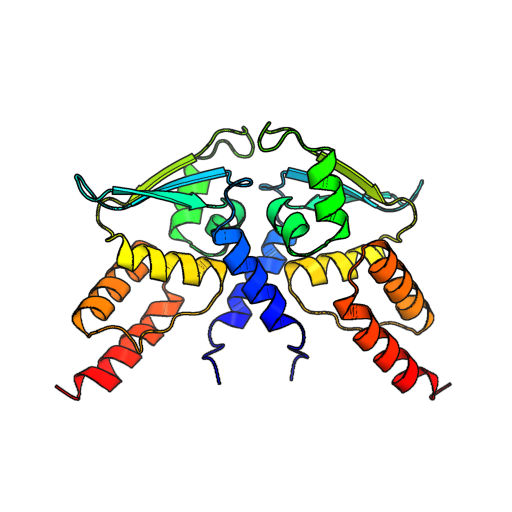 . LEU A 1 115 ? -6.285 16.719 0.101 1 97.94 115 LEU A O 1
ATOM 947 N N . ARG A 1 116 ? -5.902 17.25 -2.025 1 95.88 116 ARG A N 1
ATOM 948 C CA . ARG A 1 116 ? -7.129 18.016 -2.262 1 95.88 116 ARG A CA 1
ATOM 949 C C . ARG A 1 116 ? -8.359 17.156 -2 1 95.88 116 ARG A C 1
ATOM 951 O O . ARG A 1 116 ? -9.422 17.672 -1.646 1 95.88 116 ARG A O 1
ATOM 958 N N . GLU A 1 117 ? -8.25 15.852 -2.129 1 95.38 117 GLU A N 1
ATOM 959 C CA . GLU A 1 117 ? -9.391 14.961 -1.941 1 95.38 117 GLU A CA 1
ATOM 960 C C . GLU A 1 117 ? -9.883 14.992 -0.497 1 95.38 117 GLU A C 1
ATOM 962 O O . GLU A 1 117 ? -11.031 14.633 -0.219 1 95.38 117 GLU A O 1
ATOM 967 N N . LEU A 1 118 ? -9.039 15.43 0.354 1 97.31 118 LEU A N 1
ATOM 968 C CA . LEU A 1 118 ? -9.383 15.422 1.771 1 97.31 118 LEU A CA 1
ATOM 969 C C . LEU A 1 118 ? -10.086 16.719 2.166 1 97.31 118 LEU A C 1
ATOM 971 O O . LEU A 1 118 ? -10.734 16.781 3.213 1 97.31 118 LEU A O 1
ATOM 975 N N . ILE A 1 119 ? -9.953 17.766 1.39 1 97.19 119 ILE A N 1
ATOM 976 C CA . ILE A 1 119 ? -10.352 19.109 1.769 1 97.19 119 ILE A CA 1
ATOM 977 C C . ILE A 1 119 ? -11.859 19.156 2.027 1 97.19 119 ILE A C 1
ATOM 979 O O . ILE A 1 119 ? -12.297 19.578 3.1 1 97.19 119 ILE A O 1
ATOM 983 N N . PRO A 1 120 ? -12.68 18.625 1.084 1 96.62 120 PRO A N 1
ATOM 984 C CA . PRO A 1 120 ? -14.117 18.672 1.361 1 96.62 120 PRO A CA 1
ATOM 985 C C . PRO A 1 120 ? -14.5 17.875 2.607 1 96.62 120 PRO A C 1
ATOM 987 O O . PRO A 1 120 ? -15.422 18.266 3.332 1 96.62 120 PRO A O 1
ATOM 990 N N . HIS A 1 121 ? -13.852 16.781 2.828 1 95.44 121 HIS A N 1
ATOM 991 C CA . HIS A 1 121 ? -14.133 15.945 3.992 1 95.44 121 HIS A CA 1
ATOM 992 C C . HIS A 1 121 ? -13.836 16.688 5.289 1 95.44 121 HIS A C 1
ATOM 994 O O . HIS A 1 121 ? -14.648 16.688 6.211 1 95.44 121 HIS A O 1
ATOM 1000 N N . ILE A 1 122 ? -12.719 17.359 5.371 1 96.31 122 ILE A N 1
ATOM 1001 C CA . ILE A 1 122 ? -12.297 18.078 6.566 1 96.31 122 ILE A CA 1
ATOM 1002 C C . ILE A 1 122 ? -13.172 19.312 6.766 1 96.31 122 ILE A C 1
ATOM 1004 O O . ILE A 1 122 ? -13.586 19.609 7.887 1 96.31 122 ILE A O 1
ATOM 1008 N N . GLN A 1 123 ? -13.438 19.984 5.633 1 95.19 123 GLN A N 1
ATOM 1009 C CA . GLN A 1 123 ? -14.297 21.156 5.707 1 95.19 123 GLN A CA 1
ATOM 1010 C C . GLN A 1 123 ? -15.688 20.797 6.211 1 95.19 123 GLN A C 1
ATOM 1012 O O . GLN A 1 123 ? -16.25 21.484 7.07 1 95.19 123 GLN A O 1
ATOM 1017 N N . SER A 1 124 ? -16.25 19.719 5.676 1 94.31 124 SER A N 1
ATOM 1018 C CA . SER A 1 124 ? -17.562 19.25 6.121 1 94.31 124 SER A CA 1
ATOM 1019 C C . SER A 1 124 ? -17.547 18.906 7.609 1 94.31 124 SER A C 1
ATOM 1021 O O . SER A 1 124 ? -18.5 19.219 8.328 1 94.31 124 SER A O 1
ATOM 1023 N N . PHE A 1 125 ? -16.547 18.281 8.086 1 93.81 125 PHE A N 1
ATOM 1024 C CA . PHE A 1 125 ? -16.406 17.938 9.5 1 93.81 125 PHE A CA 1
ATOM 1025 C C . PHE A 1 125 ? -16.375 19.188 10.367 1 93.81 125 PHE A C 1
ATOM 1027 O O . PHE A 1 125 ? -17.016 19.234 11.414 1 93.81 125 PHE A O 1
ATOM 1034 N N . LEU A 1 126 ? -15.641 20.234 9.922 1 92.12 126 LEU A N 1
ATOM 1035 C CA . LEU A 1 126 ? -15.539 21.5 10.641 1 92.12 126 LEU A CA 1
ATOM 1036 C C . LEU A 1 126 ? -16.906 22.188 10.734 1 92.12 126 LEU A C 1
ATOM 1038 O O . LEU A 1 126 ? -17.266 22.688 11.797 1 92.12 126 LEU A O 1
ATOM 1042 N N . ILE A 1 127 ? -17.625 22.141 9.656 1 91.5 127 ILE A N 1
ATOM 1043 C CA . ILE A 1 127 ? -18.938 22.781 9.594 1 91.5 127 ILE A CA 1
ATOM 1044 C C . ILE A 1 127 ? -19.906 22.062 10.516 1 91.5 127 ILE A C 1
ATOM 1046 O O . ILE A 1 127 ? -20.672 22.703 11.242 1 91.5 127 ILE A O 1
ATOM 1050 N N . GLU A 1 128 ? -19.828 20.781 10.492 1 89.75 128 GLU A N 1
ATOM 1051 C CA . GLU A 1 128 ? -20.75 19.984 11.289 1 89.75 128 GLU A CA 1
ATOM 1052 C C . GLU A 1 128 ? -20.438 20.094 12.781 1 89.75 128 GLU A C 1
ATOM 1054 O O . GLU A 1 128 ? -21.328 19.984 13.617 1 89.75 128 GLU A O 1
ATOM 1059 N N . ASN A 1 129 ? -19.219 20.234 13.141 1 81.44 129 ASN A N 1
ATOM 1060 C CA . ASN A 1 129 ? -18.828 20.281 14.547 1 81.44 129 ASN A CA 1
ATOM 1061 C C . ASN A 1 129 ? -18.672 21.719 15.031 1 81.44 129 ASN A C 1
ATOM 1063 O O . ASN A 1 129 ? -18.516 21.953 16.234 1 81.44 129 ASN A O 1
ATOM 1067 N N . LYS A 1 130 ? -18.234 22.844 14.289 1 68.81 130 LYS A N 1
ATOM 1068 C CA . LYS A 1 130 ? -18.281 24.25 14.68 1 68.81 130 LYS A CA 1
ATOM 1069 C C . LYS A 1 130 ? -19.688 24.641 15.117 1 68.81 130 LYS A C 1
ATOM 1071 O O . LYS A 1 130 ? -19.859 25.484 16.016 1 68.81 130 LYS A O 1
ATOM 1076 N N . ILE A 1 131 ? -20.656 24.156 14.344 1 55.16 131 ILE A N 1
ATOM 1077 C CA . ILE A 1 131 ? -21.938 24.719 14.758 1 55.16 131 ILE A CA 1
ATOM 1078 C C . ILE A 1 131 ? -22.156 24.453 16.25 1 55.16 131 ILE A C 1
ATOM 1080 O O . ILE A 1 131 ? -22.812 25.234 16.938 1 55.16 131 ILE A O 1
ATOM 1084 N N . LEU A 1 132 ? -21.359 23.531 16.734 1 46.25 132 LEU A N 1
ATOM 1085 C CA . LEU A 1 132 ? -21.688 23.375 18.141 1 46.25 132 LEU A CA 1
ATOM 1086 C C . LEU A 1 132 ? -20.969 24.438 18.984 1 46.25 132 LEU A C 1
ATOM 1088 O O . LEU A 1 132 ? -21.078 24.453 20.203 1 46.25 132 LEU A O 1
ATOM 1092 N N . ILE A 1 133 ? -20.078 25.266 18.375 1 41 133 ILE A N 1
ATOM 1093 C CA . ILE A 1 133 ? -19.688 26.391 19.234 1 41 133 ILE A CA 1
ATOM 1094 C C . ILE A 1 133 ? -20.688 27.531 19.047 1 41 133 ILE A C 1
ATOM 1096 O O . ILE A 1 133 ? -21.047 27.875 17.906 1 41 133 ILE A O 1
ATOM 1100 N N . MET B 1 1 ? -19.125 2.203 10.82 1 38.88 1 MET B N 1
ATOM 1101 C CA . MET B 1 1 ? -18.703 1.807 9.484 1 38.88 1 MET B CA 1
ATOM 1102 C C . MET B 1 1 ? -17.516 2.645 9.016 1 38.88 1 MET B C 1
ATOM 1104 O O . MET B 1 1 ? -17.594 3.873 8.969 1 38.88 1 MET B O 1
ATOM 1108 N N . ALA B 1 2 ? -16.344 2.146 9.25 1 50.56 2 ALA B N 1
ATOM 1109 C CA . ALA B 1 2 ? -15.188 3.014 9.055 1 50.56 2 ALA B CA 1
ATOM 1110 C C . ALA B 1 2 ? -15.234 3.703 7.691 1 50.56 2 ALA B C 1
ATOM 1112 O O . ALA B 1 2 ? -15.711 3.121 6.711 1 50.56 2 ALA B O 1
ATOM 1113 N N . ASP B 1 3 ? -15.344 5.051 7.73 1 65.62 3 ASP B N 1
ATOM 1114 C CA . ASP B 1 3 ? -15.352 5.938 6.57 1 65.62 3 ASP B CA 1
ATOM 1115 C C . ASP B 1 3 ? -14.312 5.508 5.539 1 65.62 3 ASP B C 1
ATOM 1117 O O . ASP B 1 3 ? -13.109 5.594 5.793 1 65.62 3 ASP B O 1
ATOM 1121 N N . ASN B 1 4 ? -14.75 4.555 4.707 1 83.44 4 ASN B N 1
ATOM 1122 C CA . ASN B 1 4 ? -13.992 3.957 3.611 1 83.44 4 ASN B CA 1
ATOM 1123 C C . ASN B 1 4 ? -14.023 4.836 2.365 1 83.44 4 ASN B C 1
ATOM 1125 O O . ASN B 1 4 ? -13.945 4.336 1.243 1 83.44 4 ASN B O 1
ATOM 1129 N N . LYS B 1 5 ? -14.133 6.094 2.639 1 91 5 LYS B N 1
ATOM 1130 C CA . LYS B 1 5 ? -14.336 7.039 1.545 1 91 5 LYS B CA 1
ATOM 1131 C C . LYS B 1 5 ? -13.125 7.078 0.62 1 91 5 LYS B C 1
ATOM 1133 O O . LYS B 1 5 ? -13.266 7.211 -0.598 1 91 5 LYS B O 1
ATOM 1138 N N . PHE B 1 6 ? -12.023 6.875 1.12 1 95.38 6 PHE B N 1
ATOM 1139 C CA . PHE B 1 6 ? -10.812 7.105 0.341 1 95.38 6 PHE B CA 1
ATOM 1140 C C . PHE B 1 6 ? -10.141 5.785 -0.016 1 95.38 6 PHE B C 1
ATOM 1142 O O . PHE B 1 6 ? -9.125 5.77 -0.707 1 95.38 6 PHE B O 1
ATOM 1149 N N . LEU B 1 7 ? -10.766 4.711 0.397 1 94.81 7 LEU B N 1
ATOM 1150 C CA . LEU B 1 7 ? -10.18 3.391 0.212 1 94.81 7 LEU B CA 1
ATOM 1151 C C . 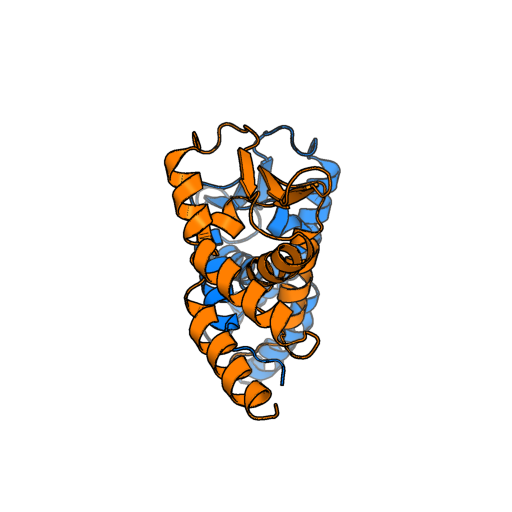LEU B 1 7 ? -10.07 3.045 -1.27 1 94.81 7 LEU B C 1
ATOM 1153 O O . LEU B 1 7 ? -9.055 2.51 -1.715 1 94.81 7 LEU B O 1
ATOM 1157 N N . PRO B 1 8 ? -11.102 3.387 -2.088 1 95.12 8 PRO B N 1
ATOM 1158 C CA . PRO B 1 8 ? -10.984 3.053 -3.51 1 95.12 8 PRO B CA 1
ATOM 1159 C C . PRO B 1 8 ? -9.773 3.707 -4.176 1 95.12 8 PRO B C 1
ATOM 1161 O O . PRO B 1 8 ? -9.094 3.072 -4.98 1 95.12 8 PRO B O 1
ATOM 1164 N N . LYS B 1 9 ? -9.492 4.91 -3.85 1 96.38 9 LYS B N 1
ATOM 1165 C CA . LYS B 1 9 ? -8.344 5.609 -4.426 1 96.38 9 LYS B CA 1
ATOM 1166 C C . LYS B 1 9 ? -7.031 4.988 -3.957 1 96.38 9 LYS B C 1
ATOM 1168 O O . LYS B 1 9 ? -6.09 4.848 -4.742 1 96.38 9 LYS B O 1
ATOM 1173 N N . LEU B 1 10 ? -6.984 4.648 -2.697 1 97.38 10 LEU B N 1
ATOM 1174 C CA . LEU B 1 10 ? -5.793 3.99 -2.174 1 97.38 10 LEU B CA 1
ATOM 1175 C C . LEU B 1 10 ? -5.52 2.686 -2.918 1 97.38 10 LEU B C 1
ATOM 1177 O O . LEU B 1 10 ? -4.395 2.441 -3.359 1 97.38 10 LEU B O 1
ATOM 1181 N N . LEU B 1 11 ? -6.559 1.897 -3.064 1 97 11 LEU B N 1
ATOM 1182 C CA . LEU B 1 11 ? -6.414 0.604 -3.725 1 97 11 LEU B CA 1
ATOM 1183 C C . LEU B 1 11 ? -5.996 0.779 -5.18 1 97 11 LEU B C 1
ATOM 1185 O O . LEU B 1 11 ? -5.164 0.024 -5.688 1 97 11 LEU B O 1
ATOM 1189 N N . GLN B 1 12 ? -6.578 1.765 -5.793 1 97.5 12 GLN B N 1
ATOM 1190 C CA . GLN B 1 12 ? -6.188 2.076 -7.164 1 97.5 12 GLN B CA 1
ATOM 1191 C C . GLN B 1 12 ? -4.715 2.459 -7.246 1 97.5 12 GLN B C 1
ATOM 1193 O O . GLN B 1 12 ? -3.996 2.002 -8.141 1 97.5 12 GLN B O 1
ATOM 1198 N N . ASN B 1 13 ? -4.27 3.26 -6.332 1 98.25 13 ASN B N 1
ATOM 1199 C CA . ASN B 1 13 ? -2.873 3.688 -6.32 1 98.25 13 ASN B CA 1
ATOM 1200 C C . ASN B 1 13 ? -1.929 2.514 -6.082 1 98.25 13 ASN B C 1
ATOM 1202 O O . ASN B 1 13 ? -0.849 2.451 -6.672 1 98.25 13 ASN B O 1
ATOM 1206 N N . LEU B 1 14 ? -2.324 1.628 -5.23 1 98.31 14 LEU B N 1
ATOM 1207 C CA . LEU B 1 14 ? -1.488 0.465 -4.961 1 98.31 14 LEU B CA 1
ATOM 1208 C C . LEU B 1 14 ? -1.326 -0.393 -6.211 1 98.31 14 LEU B C 1
ATOM 1210 O O . LEU B 1 14 ? -0.246 -0.93 -6.465 1 98.31 14 LEU B O 1
ATOM 1214 N N . LEU B 1 15 ? -2.373 -0.497 -6.973 1 98.12 15 LEU B N 1
ATOM 1215 C CA . LEU B 1 15 ? -2.287 -1.249 -8.219 1 98.12 15 LEU B CA 1
ATOM 1216 C C . LEU B 1 15 ? -1.465 -0.49 -9.258 1 98.12 15 LEU B C 1
ATOM 1218 O O . LEU B 1 15 ? -0.768 -1.101 -10.07 1 98.12 15 LEU B O 1
ATOM 1222 N N . GLU B 1 16 ? -1.568 0.786 -9.227 1 98 16 GLU B N 1
ATOM 1223 C CA . GLU B 1 16 ? -0.724 1.59 -10.109 1 98 16 GLU B CA 1
ATOM 1224 C C . GLU B 1 16 ? 0.75 1.44 -9.742 1 98 16 GLU B C 1
ATOM 1226 O O . GLU B 1 16 ? 1.615 1.442 -10.617 1 98 16 GLU B O 1
ATOM 1231 N N . ILE B 1 17 ? 1.019 1.332 -8.492 1 98 17 ILE B N 1
ATOM 1232 C CA . ILE B 1 17 ? 2.381 1.108 -8.023 1 98 17 ILE B CA 1
ATOM 1233 C C . ILE B 1 17 ? 2.928 -0.187 -8.625 1 98 17 ILE B C 1
ATOM 1235 O O . ILE B 1 17 ? 4.078 -0.239 -9.055 1 98 17 ILE B O 1
ATOM 1239 N N . LEU B 1 18 ? 2.109 -1.213 -8.609 1 97.38 18 LEU B N 1
ATOM 1240 C CA . LEU B 1 18 ? 2.506 -2.496 -9.18 1 97.38 18 LEU B CA 1
ATOM 1241 C C . LEU B 1 18 ? 2.955 -2.332 -10.625 1 97.38 18 LEU B C 1
ATOM 1243 O O . LEU B 1 18 ? 3.852 -3.045 -11.086 1 97.38 18 LEU B O 1
ATOM 1247 N N . ASP B 1 19 ? 2.404 -1.365 -11.32 1 95.12 19 ASP B N 1
ATOM 1248 C CA . ASP B 1 19 ? 2.701 -1.161 -12.734 1 95.12 19 ASP B CA 1
ATOM 1249 C C . ASP B 1 19 ? 3.793 -0.111 -12.922 1 95.12 19 ASP B C 1
ATOM 1251 O O . ASP B 1 19 ? 4.086 0.296 -14.047 1 95.12 19 ASP B O 1
ATOM 1255 N N . ASP B 1 20 ? 4.348 0.315 -11.766 1 90.75 20 ASP B N 1
ATOM 1256 C CA . ASP B 1 20 ? 5.379 1.348 -11.82 1 90.75 20 ASP B CA 1
ATOM 1257 C C . ASP B 1 20 ? 6.656 0.811 -12.461 1 90.75 20 ASP B C 1
ATOM 1259 O O . ASP B 1 20 ? 7.07 -0.315 -12.18 1 90.75 20 ASP B O 1
ATOM 1263 N N . GLU B 1 21 ? 7.309 1.547 -13.328 1 88.38 21 GLU B N 1
ATOM 1264 C CA . GLU B 1 21 ? 8.531 1.131 -14 1 88.38 21 GLU B CA 1
ATOM 1265 C C . GLU B 1 21 ? 9.734 1.918 -13.5 1 88.38 21 GLU B C 1
ATOM 1267 O O . GLU B 1 21 ? 10.867 1.662 -13.914 1 88.38 21 GLU B O 1
ATOM 1272 N N . GLU B 1 22 ? 9.477 2.768 -12.602 1 87.12 22 GLU B N 1
ATOM 1273 C CA . GLU B 1 22 ? 10.539 3.674 -12.18 1 87.12 22 GLU B CA 1
ATOM 1274 C C . GLU B 1 22 ? 11.102 3.266 -10.82 1 87.12 22 GLU B C 1
ATOM 1276 O O . GLU B 1 22 ? 12.32 3.277 -10.617 1 87.12 22 GLU B O 1
ATOM 1281 N N . TYR B 1 23 ? 10.141 2.924 -9.992 1 88 23 TYR B N 1
ATOM 1282 C CA . TYR B 1 23 ? 10.57 2.584 -8.641 1 88 23 TYR B CA 1
ATOM 1283 C C . TYR B 1 23 ? 10.414 1.092 -8.375 1 88 23 TYR B C 1
ATOM 1285 O O . TYR B 1 23 ? 9.297 0.577 -8.336 1 88 23 TYR B O 1
ATOM 1293 N N . TYR B 1 24 ? 11.484 0.338 -8.414 1 91.69 24 TYR B N 1
ATOM 1294 C CA . TYR B 1 24 ? 11.5 -1.066 -8.016 1 91.69 24 TYR B CA 1
ATOM 1295 C C . TYR B 1 24 ? 12.867 -1.459 -7.461 1 91.69 24 TYR B C 1
ATOM 1297 O O . TYR B 1 24 ? 13.875 -0.813 -7.758 1 91.69 24 TYR B O 1
ATOM 1305 N N . ASP B 1 25 ? 12.844 -2.408 -6.633 1 90.69 25 ASP B N 1
ATOM 1306 C CA . ASP B 1 25 ? 14.109 -2.799 -6.02 1 90.69 25 ASP B CA 1
ATOM 1307 C C . ASP B 1 25 ? 14.266 -4.316 -6.008 1 90.69 25 ASP B C 1
ATOM 1309 O O . ASP B 1 25 ? 15.211 -4.844 -5.418 1 90.69 25 ASP B O 1
ATOM 1313 N N . ILE B 1 26 ? 13.344 -5.012 -6.68 1 93.56 26 ILE B N 1
ATOM 1314 C CA . ILE B 1 26 ? 13.438 -6.461 -6.812 1 93.56 26 ILE B CA 1
ATOM 1315 C C . ILE B 1 26 ? 12.82 -6.898 -8.141 1 93.56 26 ILE B C 1
ATOM 1317 O O . ILE B 1 26 ? 11.812 -6.332 -8.578 1 93.56 26 ILE B O 1
ATOM 1321 N N . ILE B 1 27 ? 13.414 -7.836 -8.734 1 95.56 27 ILE B N 1
ATOM 1322 C CA . ILE B 1 27 ? 12.867 -8.438 -9.945 1 95.56 27 ILE B CA 1
ATOM 1323 C C . ILE B 1 27 ? 12.508 -9.891 -9.68 1 95.56 27 ILE B C 1
ATOM 1325 O O . ILE B 1 27 ? 13.242 -10.609 -9.008 1 95.56 27 ILE B O 1
ATOM 1329 N N . ILE B 1 28 ? 11.406 -10.297 -10.148 1 97.19 28 ILE B N 1
ATOM 1330 C CA . ILE B 1 28 ? 10.914 -11.664 -10 1 97.19 28 ILE B CA 1
ATOM 1331 C C . ILE B 1 28 ? 10.766 -12.305 -11.383 1 97.19 28 ILE B C 1
ATOM 1333 O O . ILE B 1 28 ? 9.953 -11.867 -12.195 1 97.19 28 ILE B O 1
ATOM 1337 N N . GLU B 1 29 ? 11.57 -13.242 -11.609 1 97.75 29 GLU B N 1
ATOM 1338 C CA . GLU B 1 29 ? 11.484 -14.016 -12.844 1 97.75 29 GLU B CA 1
ATOM 1339 C C . GLU B 1 29 ? 10.508 -15.18 -12.695 1 97.75 29 GLU B C 1
ATOM 1341 O O . GLU B 1 29 ? 10.734 -16.078 -11.891 1 97.75 29 GLU B O 1
ATOM 1346 N N . VAL B 1 30 ? 9.438 -15.148 -13.484 1 98.12 30 VAL B N 1
ATOM 1347 C CA . VAL B 1 30 ? 8.367 -16.125 -13.32 1 98.12 30 VAL B CA 1
ATOM 1348 C C . VAL B 1 30 ? 8.273 -17 -14.57 1 98.12 30 VAL B C 1
ATOM 1350 O O . VAL B 1 30 ? 8.344 -16.5 -15.695 1 98.12 30 VAL B O 1
ATOM 1353 N N . GLY B 1 31 ? 8.023 -18.266 -14.352 1 96.44 31 GLY B N 1
ATOM 1354 C CA . GLY B 1 31 ? 7.902 -19.219 -15.453 1 96.44 31 GLY B CA 1
ATOM 1355 C C . GLY B 1 31 ? 9.211 -19.891 -15.805 1 96.44 31 GLY B C 1
ATOM 1356 O O . GLY B 1 31 ? 10.195 -19.781 -15.062 1 96.44 31 GLY B O 1
ATOM 1357 N N . ASN B 1 32 ? 9.117 -20.688 -16.859 1 90.31 32 ASN B N 1
ATOM 1358 C CA . ASN B 1 32 ? 10.289 -21.391 -17.375 1 90.31 32 ASN B CA 1
ATOM 1359 C C . ASN B 1 32 ? 10.406 -21.266 -18.891 1 90.31 32 ASN B C 1
ATOM 1361 O O . ASN B 1 32 ? 9.438 -20.922 -19.562 1 90.31 32 ASN B O 1
ATOM 1365 N N . ASP B 1 33 ? 11.617 -21.516 -19.344 1 87.81 33 ASP B N 1
ATOM 1366 C CA . ASP B 1 33 ? 11.875 -21.359 -20.781 1 87.81 33 ASP B CA 1
ATOM 1367 C C . ASP B 1 33 ? 10.898 -22.188 -21.609 1 87.81 33 ASP B C 1
ATOM 1369 O O . ASP B 1 33 ? 10.625 -23.344 -21.281 1 87.81 33 ASP B O 1
ATOM 1373 N N . PRO B 1 34 ? 10.305 -21.547 -22.625 1 90.62 34 PRO B N 1
ATOM 1374 C CA . PRO B 1 34 ? 10.531 -20.234 -23.219 1 90.62 34 PRO B CA 1
ATOM 1375 C C . PRO B 1 34 ? 9.555 -19.172 -22.703 1 90.62 34 PRO B C 1
ATOM 1377 O O . PRO B 1 34 ? 9.586 -18.031 -23.156 1 90.62 34 PRO B O 1
ATOM 1380 N N . ASN B 1 35 ? 8.68 -19.531 -21.75 1 92.5 35 ASN B N 1
ATOM 1381 C CA . ASN B 1 35 ? 7.664 -18.609 -21.25 1 92.5 35 ASN B CA 1
ATOM 1382 C C . ASN B 1 35 ? 8.086 -17.984 -19.922 1 92.5 35 ASN B C 1
ATOM 1384 O O . ASN B 1 35 ? 7.645 -18.406 -18.859 1 92.5 35 ASN B O 1
ATOM 1388 N N . VAL B 1 36 ? 9 -17.062 -20.031 1 95.94 36 VAL B N 1
ATOM 1389 C CA . VAL B 1 36 ? 9.523 -16.406 -18.844 1 95.94 36 VAL B CA 1
ATOM 1390 C C . VAL B 1 36 ? 9.219 -14.906 -18.906 1 95.94 36 VAL B C 1
ATOM 1392 O O . VAL B 1 36 ? 9.352 -14.281 -19.953 1 95.94 36 VAL B O 1
ATOM 1395 N N . LYS B 1 37 ? 8.758 -14.344 -17.797 1 97.12 37 LYS B N 1
ATOM 1396 C CA . LYS B 1 37 ? 8.508 -12.906 -17.688 1 97.12 37 LYS B CA 1
ATOM 1397 C C . LYS B 1 37 ? 9.109 -12.344 -16.406 1 97.12 37 LYS B C 1
ATOM 1399 O O . LYS B 1 37 ? 9.094 -13 -15.367 1 97.12 37 LYS B O 1
ATOM 1404 N N . ILE B 1 38 ? 9.617 -11.188 -16.578 1 96.19 38 ILE B N 1
ATOM 1405 C CA . ILE B 1 38 ? 10.203 -10.492 -15.438 1 96.19 38 ILE B CA 1
ATOM 1406 C C . ILE B 1 38 ? 9.195 -9.5 -14.859 1 96.19 38 ILE B C 1
ATOM 1408 O O . ILE B 1 38 ? 8.602 -8.711 -15.602 1 96.19 38 ILE B O 1
ATOM 1412 N N . PHE B 1 39 ? 8.984 -9.609 -13.562 1 97 39 PHE B N 1
ATOM 1413 C CA . PHE B 1 39 ? 8.148 -8.664 -12.836 1 97 39 PHE B CA 1
ATOM 1414 C C . PHE B 1 39 ? 8.992 -7.758 -11.953 1 97 39 PHE B C 1
ATOM 1416 O O . PHE B 1 39 ? 9.844 -8.234 -11.195 1 97 39 PHE B O 1
ATOM 1423 N N . ARG B 1 40 ? 8.82 -6.484 -12.141 1 95.88 40 ARG B N 1
ATOM 1424 C CA . ARG B 1 40 ? 9.414 -5.512 -11.219 1 95.88 40 ARG B CA 1
ATOM 1425 C C . ARG B 1 40 ? 8.508 -5.289 -10.008 1 95.88 40 ARG B C 1
ATOM 1427 O O . ARG B 1 40 ? 7.297 -5.113 -10.156 1 95.88 40 ARG B O 1
ATOM 1434 N N . ALA B 1 41 ? 9.062 -5.406 -8.805 1 96.38 41 ALA B N 1
ATOM 1435 C CA . ALA B 1 41 ? 8.258 -5.301 -7.594 1 96.38 41 ALA B CA 1
ATOM 1436 C C . ALA B 1 41 ? 8.984 -4.512 -6.516 1 96.38 41 ALA B C 1
ATOM 1438 O O . ALA B 1 41 ? 10.016 -3.887 -6.781 1 96.38 41 ALA B O 1
ATOM 1439 N N . HIS B 1 42 ? 8.438 -4.375 -5.383 1 95.38 42 HIS B N 1
ATOM 1440 C CA . HIS B 1 42 ? 8.938 -3.568 -4.277 1 95.38 42 HIS B CA 1
ATOM 1441 C C . HIS B 1 42 ? 9.141 -4.414 -3.027 1 95.38 42 HIS B C 1
ATOM 1443 O O . HIS B 1 42 ? 8.188 -4.973 -2.486 1 95.38 42 HIS B O 1
ATOM 1449 N N . MET B 1 43 ? 10.344 -4.426 -2.545 1 94.38 43 MET B N 1
ATOM 1450 C CA . MET B 1 43 ? 10.719 -5.309 -1.443 1 94.38 43 MET B CA 1
ATOM 1451 C C . MET B 1 43 ? 9.844 -5.055 -0.221 1 94.38 43 MET B C 1
ATOM 1453 O O . MET B 1 43 ? 9.398 -5.996 0.439 1 94.38 43 MET B O 1
ATOM 1457 N N . VAL B 1 44 ? 9.586 -3.789 -0.004 1 95.12 44 VAL B N 1
ATOM 1458 C CA . VAL B 1 44 ? 8.875 -3.439 1.225 1 95.12 44 VAL B CA 1
ATOM 1459 C C . VAL B 1 44 ? 7.461 -4 1.183 1 95.12 44 VAL B C 1
ATOM 1461 O O . VAL B 1 44 ? 6.957 -4.508 2.188 1 95.12 44 VAL B O 1
ATOM 1464 N N . ILE B 1 45 ? 6.762 -3.941 0.045 1 97.56 45 ILE B N 1
ATOM 1465 C CA . ILE B 1 45 ? 5.41 -4.477 -0.096 1 97.56 45 ILE B CA 1
ATOM 1466 C C . ILE B 1 45 ? 5.445 -6 0 1 97.56 45 ILE B C 1
ATOM 1468 O O . ILE B 1 45 ? 4.684 -6.598 0.764 1 97.56 45 ILE B O 1
ATOM 1472 N N . LEU B 1 46 ? 6.383 -6.641 -0.7 1 97 46 LEU B N 1
ATOM 1473 C CA . LEU B 1 46 ? 6.496 -8.094 -0.688 1 97 46 LEU B CA 1
ATOM 1474 C C . LEU B 1 46 ? 6.824 -8.602 0.712 1 97 46 LEU B C 1
ATOM 1476 O O . LEU B 1 46 ? 6.27 -9.609 1.158 1 97 46 LEU B O 1
ATOM 1480 N N . ASN B 1 47 ? 7.719 -7.859 1.372 1 95.81 47 ASN B N 1
ATOM 1481 C CA . ASN B 1 47 ? 8.133 -8.242 2.717 1 95.81 47 ASN B CA 1
ATOM 1482 C C . ASN B 1 47 ? 6.949 -8.289 3.678 1 95.81 47 ASN B C 1
ATOM 1484 O O . ASN B 1 47 ? 6.848 -9.203 4.5 1 95.81 47 ASN B O 1
ATOM 1488 N N . TYR B 1 48 ? 6.043 -7.41 3.611 1 97.25 48 TYR B N 1
ATOM 1489 C CA . TYR B 1 48 ? 4.953 -7.309 4.578 1 97.25 48 TYR B CA 1
ATOM 1490 C C . TYR B 1 48 ? 3.744 -8.117 4.125 1 97.25 48 TYR B C 1
ATOM 1492 O O . TYR B 1 48 ? 2.965 -8.594 4.953 1 97.25 48 TYR B O 1
ATOM 1500 N N . ARG B 1 49 ? 3.57 -8.375 2.803 1 97.81 49 ARG B N 1
ATOM 1501 C CA . ARG B 1 49 ? 2.332 -8.945 2.285 1 97.81 49 ARG B CA 1
ATOM 1502 C C . ARG B 1 49 ? 2.494 -10.43 1.986 1 97.81 49 ARG B C 1
ATOM 1504 O O . ARG B 1 49 ? 1.507 -11.141 1.786 1 97.81 49 ARG B O 1
ATOM 1511 N N . SER B 1 50 ? 3.732 -10.953 1.955 1 97.75 50 SER B N 1
ATOM 1512 C CA . SER B 1 50 ? 3.988 -12.344 1.604 1 97.75 50 SER B CA 1
ATOM 1513 C C . SER B 1 50 ? 5.027 -12.961 2.529 1 97.75 50 SER B C 1
ATOM 1515 O O . SER B 1 50 ? 6.215 -12.633 2.449 1 97.75 50 SER B O 1
ATOM 1517 N N . PRO B 1 51 ? 4.652 -13.875 3.369 1 97.31 51 PRO B N 1
ATOM 1518 C CA . PRO B 1 51 ? 5.621 -14.555 4.23 1 97.31 51 PRO B CA 1
ATOM 1519 C C . PRO B 1 51 ? 6.738 -15.234 3.438 1 97.31 51 PRO B C 1
ATOM 1521 O O . PRO B 1 51 ? 7.879 -15.305 3.906 1 97.31 51 PRO B O 1
ATOM 1524 N N . TYR B 1 52 ? 6.438 -15.75 2.311 1 97.5 52 TYR B N 1
ATOM 1525 C CA . TYR B 1 52 ? 7.445 -16.359 1.446 1 97.5 52 TYR B CA 1
ATOM 1526 C C . TYR B 1 52 ? 8.531 -15.352 1.091 1 97.5 52 TYR B C 1
ATOM 1528 O O . TYR B 1 52 ? 9.719 -15.602 1.311 1 97.5 52 TYR B O 1
ATOM 1536 N N . PHE B 1 53 ? 8.156 -14.234 0.59 1 96.69 53 PHE B N 1
ATOM 1537 C CA . PHE B 1 53 ? 9.133 -13.219 0.19 1 96.69 53 PHE B CA 1
ATOM 1538 C C . PHE B 1 53 ? 9.836 -12.641 1.407 1 96.69 53 PHE B C 1
ATOM 1540 O O . PHE B 1 53 ? 11.023 -12.305 1.341 1 96.69 53 PHE B O 1
ATOM 1547 N N . ARG B 1 54 ? 9.07 -12.531 2.479 1 95.81 54 ARG B N 1
ATOM 1548 C CA . ARG B 1 54 ? 9.695 -12.055 3.711 1 95.81 54 ARG B CA 1
ATOM 1549 C C . ARG B 1 54 ? 10.867 -12.945 4.109 1 95.81 54 ARG B C 1
ATOM 1551 O O . ARG B 1 54 ? 11.93 -12.453 4.469 1 95.81 54 ARG B O 1
ATOM 1558 N N . ARG B 1 55 ? 10.648 -14.227 4.008 1 95.25 55 ARG B N 1
ATOM 1559 C CA . ARG B 1 55 ? 11.688 -15.188 4.359 1 95.25 55 ARG B CA 1
ATOM 1560 C C . ARG B 1 55 ? 12.883 -15.07 3.418 1 95.25 55 ARG B C 1
ATOM 1562 O O . ARG B 1 55 ? 14.031 -15.062 3.863 1 95.25 55 ARG B O 1
ATOM 1569 N N . ILE B 1 56 ? 12.641 -14.922 2.17 1 93.69 56 ILE B N 1
ATOM 1570 C CA . ILE B 1 56 ? 13.695 -14.828 1.168 1 93.69 56 ILE B CA 1
ATOM 1571 C C . ILE B 1 56 ? 14.508 -13.547 1.391 1 93.69 56 ILE B C 1
ATOM 1573 O O . ILE B 1 56 ? 15.734 -13.578 1.368 1 93.69 56 ILE B O 1
ATOM 1577 N N . LEU B 1 57 ? 13.82 -12.477 1.648 1 91 57 LEU B N 1
ATOM 1578 C CA . LEU B 1 57 ? 14.469 -11.18 1.793 1 91 57 LEU B CA 1
ATOM 1579 C C . LEU B 1 57 ? 15.234 -11.094 3.105 1 91 57 LEU B C 1
ATOM 1581 O O . LEU B 1 57 ? 16.25 -10.391 3.195 1 91 57 LEU B O 1
ATOM 1585 N N . SER B 1 58 ? 14.75 -11.75 4.066 1 89.38 58 SER B N 1
ATOM 1586 C CA . SER B 1 58 ? 15.438 -11.758 5.355 1 89.38 58 SER B CA 1
ATOM 1587 C C . SER B 1 58 ? 16.75 -12.539 5.285 1 89.38 58 SER B C 1
ATOM 1589 O O . SER B 1 58 ? 17.672 -12.258 6.039 1 89.38 58 SER B O 1
ATOM 1591 N N . THR B 1 59 ? 16.828 -13.445 4.418 1 85 59 THR B N 1
ATOM 1592 C CA . THR B 1 59 ? 18 -14.305 4.289 1 85 59 THR B CA 1
ATOM 1593 C C . THR B 1 59 ? 19.016 -13.695 3.324 1 85 59 THR B C 1
ATOM 1595 O O . THR B 1 59 ? 20.219 -13.805 3.539 1 85 59 THR B O 1
ATOM 1598 N N . ASN B 1 60 ? 18.625 -13.203 2.227 1 68.62 60 ASN B N 1
ATOM 1599 C CA . ASN B 1 60 ? 19.5 -12.789 1.131 1 68.62 60 ASN B CA 1
ATOM 1600 C C . ASN B 1 60 ? 19.953 -11.344 1.3 1 68.62 60 ASN B C 1
ATOM 1602 O O . ASN B 1 60 ? 20.922 -10.922 0.665 1 68.62 60 ASN B O 1
ATOM 1606 N N . LYS B 1 61 ? 19.078 -10.508 1.638 1 61.94 61 LYS B N 1
ATOM 1607 C CA . LYS B 1 61 ? 19.312 -9.078 1.447 1 61.94 61 LYS B CA 1
ATOM 1608 C C . LYS B 1 61 ? 20.266 -8.523 2.494 1 61.94 61 LYS B C 1
ATOM 1610 O O . LYS B 1 61 ? 20.094 -8.766 3.691 1 61.94 61 LYS B O 1
ATOM 1615 N N . LYS B 1 62 ? 21.531 -8.336 1.873 1 56.69 62 LYS B N 1
ATOM 1616 C CA . LYS B 1 62 ? 22.188 -7.23 2.561 1 56.69 62 LYS B CA 1
ATOM 1617 C C . LYS B 1 62 ? 21.328 -5.977 2.535 1 56.69 62 LYS B C 1
ATOM 1619 O O . LYS B 1 62 ? 20.969 -5.484 1.462 1 56.69 62 LYS B O 1
ATOM 1624 N N . LYS B 1 63 ? 20.469 -5.777 3.383 1 53.97 63 LYS B N 1
ATOM 1625 C CA . LYS B 1 63 ? 19.5 -4.691 3.574 1 53.97 63 LYS B CA 1
ATOM 1626 C C . LYS B 1 63 ? 20.109 -3.354 3.152 1 53.97 63 LYS B C 1
ATOM 1628 O O . LYS B 1 63 ? 21.25 -3.043 3.492 1 53.97 63 LYS B O 1
ATOM 1633 N N . ASN B 1 64 ? 19.422 -2.637 2.207 1 55.12 64 ASN B N 1
ATOM 1634 C CA . ASN B 1 64 ? 19.672 -1.247 1.835 1 55.12 64 ASN B CA 1
ATOM 1635 C C . ASN B 1 64 ? 20.969 -1.097 1.049 1 55.12 64 ASN B C 1
ATOM 1637 O O . ASN B 1 64 ? 21.641 -0.066 1.139 1 55.12 64 ASN B O 1
ATOM 1641 N N . ASP B 1 65 ? 21.5 -2.176 0.46 1 60.88 65 ASP B N 1
ATOM 1642 C CA . ASP B 1 65 ? 22.766 -1.949 -0.225 1 60.88 65 ASP B CA 1
ATOM 1643 C C . ASP B 1 65 ? 22.547 -1.417 -1.639 1 60.88 65 ASP B C 1
ATOM 1645 O O . ASP B 1 65 ? 23.5 -1.197 -2.385 1 60.88 65 ASP B O 1
ATOM 1649 N N . GLY B 1 66 ? 21.344 -1.148 -1.854 1 64.44 66 GLY B N 1
ATOM 1650 C CA . GLY B 1 66 ? 21.031 -0.583 -3.16 1 64.44 66 GLY B CA 1
ATOM 1651 C C . GLY B 1 66 ? 21.047 -1.612 -4.273 1 64.44 66 GLY B C 1
ATOM 1652 O O . GLY B 1 66 ? 20.766 -1.286 -5.43 1 64.44 66 GLY B O 1
ATOM 1653 N N . ALA B 1 67 ? 21.344 -2.834 -3.908 1 73.69 67 ALA B N 1
ATOM 1654 C CA . ALA B 1 67 ? 21.438 -3.854 -4.949 1 73.69 67 ALA B CA 1
ATOM 1655 C C . ALA B 1 67 ? 20.062 -4.406 -5.305 1 73.69 67 ALA B C 1
ATOM 1657 O O . ALA B 1 67 ? 19.203 -4.57 -4.434 1 73.69 67 ALA B O 1
ATOM 1658 N N . LEU B 1 68 ? 19.875 -4.547 -6.602 1 84.44 68 LEU B N 1
ATOM 1659 C CA . LEU B 1 68 ? 18.656 -5.137 -7.133 1 84.44 68 LEU B CA 1
ATOM 1660 C C . LEU B 1 68 ? 18.594 -6.625 -6.805 1 84.44 68 LEU B C 1
ATOM 1662 O O . LEU B 1 68 ? 19.531 -7.371 -7.094 1 84.44 68 LEU B O 1
ATOM 1666 N N . SER B 1 69 ? 17.516 -7.043 -6.094 1 89.38 69 SER B N 1
ATOM 1667 C CA . SER B 1 69 ? 17.312 -8.453 -5.781 1 89.38 69 SER B CA 1
ATOM 1668 C C . SER B 1 69 ? 16.656 -9.188 -6.941 1 89.38 69 SER B C 1
ATOM 1670 O O . SER B 1 69 ? 15.797 -8.625 -7.637 1 89.38 69 SER B O 1
ATOM 1672 N N . HIS B 1 70 ? 17.125 -10.414 -7.121 1 93.75 70 HIS B N 1
ATOM 1673 C CA . HIS B 1 70 ? 16.578 -11.25 -8.188 1 93.75 70 HIS B CA 1
ATOM 1674 C C . HIS B 1 70 ? 16.047 -12.562 -7.637 1 93.75 70 HIS B C 1
ATOM 1676 O O . HIS B 1 70 ? 16.797 -13.352 -7.055 1 93.75 70 HI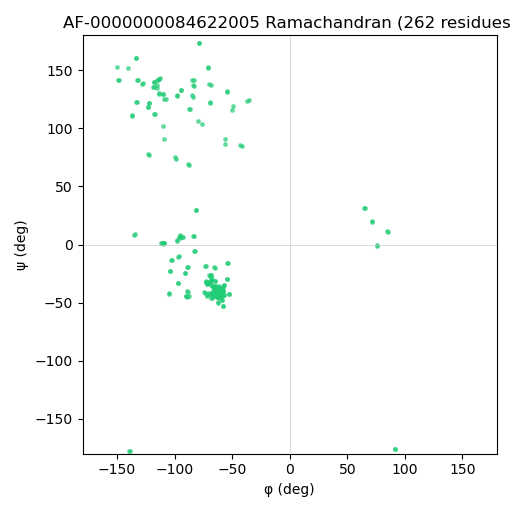S B O 1
ATOM 1682 N N . ILE B 1 71 ? 14.742 -12.82 -7.797 1 95.44 71 ILE B N 1
ATOM 1683 C CA . ILE B 1 71 ? 14.102 -14.047 -7.34 1 95.44 71 ILE B CA 1
ATOM 1684 C C . ILE B 1 71 ? 13.523 -14.805 -8.531 1 95.44 71 ILE B C 1
ATOM 1686 O O . ILE B 1 71 ? 12.93 -14.203 -9.43 1 95.44 71 ILE B O 1
ATOM 1690 N N . LYS B 1 72 ? 13.656 -16.141 -8.531 1 96.19 72 LYS B N 1
ATOM 1691 C CA . LYS B 1 72 ? 13.125 -16.969 -9.602 1 96.19 72 LYS B CA 1
ATOM 1692 C C . LYS B 1 72 ? 12 -17.859 -9.086 1 96.19 72 LYS B C 1
ATOM 1694 O O . LYS B 1 72 ? 12.125 -18.484 -8.039 1 96.19 72 LYS B O 1
ATOM 1699 N N . LEU B 1 73 ? 10.914 -17.844 -9.797 1 97.56 73 LEU B N 1
ATOM 1700 C CA . LEU B 1 73 ? 9.781 -18.719 -9.562 1 97.56 73 LEU B CA 1
ATOM 1701 C C . LEU B 1 73 ? 9.461 -19.531 -10.805 1 97.56 73 LEU B C 1
ATOM 1703 O O . LEU B 1 73 ? 8.438 -19.297 -11.461 1 97.56 73 LEU B O 1
ATOM 1707 N N . PRO B 1 74 ? 10.25 -20.562 -11.039 1 95.94 74 PRO B N 1
ATOM 1708 C CA . PRO B 1 74 ? 10.133 -21.281 -12.305 1 95.94 74 PRO B CA 1
ATOM 1709 C C . PRO B 1 74 ? 8.875 -22.156 -12.375 1 95.94 74 PRO B C 1
ATOM 1711 O O . PRO B 1 74 ? 8.438 -22.531 -13.469 1 95.94 74 PRO B O 1
ATOM 1714 N N . LYS B 1 75 ? 8.234 -22.5 -11.281 1 95.06 75 LYS B N 1
ATOM 1715 C CA . LYS B 1 75 ? 7.145 -23.469 -11.266 1 95.06 75 LYS B CA 1
ATOM 1716 C C . LYS B 1 75 ? 5.789 -22.766 -11.32 1 95.06 75 LYS B C 1
ATOM 1718 O O . LYS B 1 75 ? 4.754 -23.422 -11.453 1 95.06 75 LYS B O 1
ATOM 1723 N N . ILE B 1 76 ? 5.805 -21.484 -11.164 1 96.75 76 ILE B N 1
ATOM 1724 C CA . ILE B 1 76 ? 4.539 -20.75 -11.172 1 96.75 76 ILE B CA 1
ATOM 1725 C C . ILE B 1 76 ? 4.262 -20.219 -12.57 1 96.75 76 ILE B C 1
ATOM 1727 O O . ILE B 1 76 ? 5.148 -19.641 -13.211 1 96.75 76 ILE B O 1
ATOM 1731 N N . LEU B 1 77 ? 3.057 -20.422 -13.039 1 96 77 LEU B N 1
ATOM 1732 C CA . LEU B 1 77 ? 2.658 -19.922 -14.344 1 96 77 LEU B CA 1
ATOM 1733 C C . LEU B 1 77 ? 2.518 -18.406 -14.312 1 96 77 LEU B C 1
ATOM 1735 O O . LEU B 1 77 ? 2.102 -17.828 -13.305 1 96 77 LEU B O 1
ATOM 1739 N N . LEU B 1 78 ? 2.727 -17.75 -15.5 1 97 78 LEU B N 1
ATOM 1740 C CA . LEU B 1 78 ? 2.721 -16.297 -15.625 1 97 78 LEU B CA 1
ATOM 1741 C C . LEU B 1 78 ? 1.35 -15.734 -15.273 1 97 78 LEU B C 1
ATOM 1743 O O . LEU B 1 78 ? 1.248 -14.789 -14.492 1 97 78 LEU B O 1
ATOM 1747 N N . GLU B 1 79 ? 0.325 -16.375 -15.797 1 95.62 79 GLU B N 1
ATOM 1748 C CA . GLU B 1 79 ? -1.032 -15.875 -15.609 1 95.62 79 GLU B CA 1
ATOM 1749 C C . GLU B 1 79 ? -1.472 -16.016 -14.148 1 95.62 79 GLU B C 1
ATOM 1751 O O . GLU B 1 79 ? -2.217 -15.18 -13.641 1 95.62 79 GLU B O 1
ATOM 1756 N N . ILE B 1 80 ? -0.977 -17.031 -13.5 1 97 80 ILE B N 1
ATOM 1757 C CA . ILE B 1 80 ? -1.313 -17.281 -12.102 1 97 80 ILE B CA 1
ATOM 1758 C C . ILE B 1 80 ? -0.592 -16.266 -11.211 1 97 80 ILE B C 1
ATOM 1760 O O . ILE B 1 80 ? -1.187 -15.719 -10.289 1 97 80 ILE B O 1
ATOM 1764 N N . PHE B 1 81 ? 0.663 -16.031 -11.562 1 98.06 81 PHE B N 1
ATOM 1765 C CA . PHE B 1 81 ? 1.418 -15.07 -10.758 1 98.06 81 PHE B CA 1
ATOM 1766 C C . PHE B 1 81 ? 0.818 -13.672 -10.867 1 98.06 81 PHE B C 1
ATOM 1768 O O . PHE B 1 81 ? 0.803 -12.922 -9.891 1 98.06 81 PHE B O 1
ATOM 1775 N N . GLN B 1 82 ? 0.335 -13.367 -12.039 1 97 82 GLN B N 1
ATOM 1776 C CA . GLN B 1 82 ? -0.3 -12.062 -12.234 1 97 82 GLN B CA 1
ATOM 1777 C C . GLN B 1 82 ? -1.472 -11.875 -11.273 1 97 82 GLN B C 1
ATOM 1779 O O . GLN B 1 82 ? -1.648 -10.797 -10.711 1 97 82 GLN B O 1
ATOM 1784 N N . ILE B 1 83 ? -2.26 -12.891 -11.047 1 97.19 83 ILE B N 1
ATOM 1785 C CA . ILE B 1 83 ? -3.391 -12.844 -10.125 1 97.19 83 ILE B CA 1
ATOM 1786 C C . ILE B 1 83 ? -2.885 -12.664 -8.695 1 97.19 83 ILE B C 1
ATOM 1788 O O . ILE B 1 83 ? -3.404 -11.836 -7.945 1 97.19 83 ILE B O 1
ATOM 1792 N N . ILE B 1 84 ? -1.841 -13.359 -8.375 1 98.06 84 ILE B N 1
ATOM 1793 C CA . ILE B 1 84 ? -1.33 -13.398 -7.012 1 98.06 84 ILE B CA 1
ATOM 1794 C C . ILE B 1 84 ? -0.678 -12.062 -6.664 1 98.06 84 ILE B C 1
ATOM 1796 O O . ILE B 1 84 ? -0.918 -11.516 -5.586 1 98.06 84 ILE B O 1
ATOM 1800 N N . ILE B 1 85 ? 0.117 -11.539 -7.609 1 98.5 85 ILE B N 1
ATOM 1801 C CA . ILE B 1 85 ? 0.835 -10.312 -7.309 1 98.5 85 ILE B CA 1
ATOM 1802 C C . ILE B 1 85 ? -0.151 -9.148 -7.219 1 98.5 85 ILE B C 1
ATOM 1804 O O . ILE B 1 85 ? 0.04 -8.227 -6.422 1 98.5 85 ILE B O 1
ATOM 1808 N N . ARG B 1 86 ? -1.201 -9.195 -7.977 1 97.94 86 ARG B N 1
ATOM 1809 C CA . ARG B 1 86 ? -2.248 -8.188 -7.871 1 97.94 86 ARG B CA 1
ATOM 1810 C C . ARG B 1 86 ? -2.926 -8.242 -6.504 1 97.94 86 ARG B C 1
ATOM 1812 O O . ARG B 1 86 ? -3.256 -7.203 -5.93 1 97.94 86 ARG B O 1
ATOM 1819 N N . TYR B 1 87 ? -3.072 -9.43 -6.023 1 97.94 87 TYR B N 1
ATOM 1820 C CA . TYR B 1 87 ? -3.605 -9.57 -4.672 1 97.94 87 TYR B CA 1
ATOM 1821 C C . TYR B 1 87 ? -2.637 -9.008 -3.641 1 97.94 87 TYR B C 1
ATOM 1823 O O . TYR B 1 87 ? -3.051 -8.328 -2.697 1 97.94 87 TYR B O 1
ATOM 1831 N N . ILE B 1 88 ? -1.425 -9.305 -3.797 1 98.5 88 ILE B N 1
ATOM 1832 C CA . ILE B 1 88 ? -0.411 -8.867 -2.842 1 98.5 88 ILE B CA 1
ATOM 1833 C C . ILE B 1 88 ? -0.425 -7.348 -2.732 1 98.5 88 ILE B C 1
ATOM 1835 O O . ILE B 1 88 ? -0.355 -6.797 -1.632 1 98.5 88 ILE B O 1
ATOM 1839 N N . TYR B 1 89 ? -0.663 -6.656 -3.844 1 98.38 89 TYR B N 1
ATOM 1840 C CA . TYR B 1 89 ? -0.648 -5.199 -3.848 1 98.38 89 TYR B CA 1
ATOM 1841 C C . TYR B 1 89 ? -2.025 -4.641 -3.516 1 98.38 89 TYR B C 1
ATOM 1843 O O . TYR B 1 89 ? -2.148 -3.709 -2.715 1 98.38 89 TYR B O 1
ATOM 1851 N N . GLY B 1 90 ? -2.982 -5.176 -3.984 1 97.12 90 GLY B N 1
ATOM 1852 C CA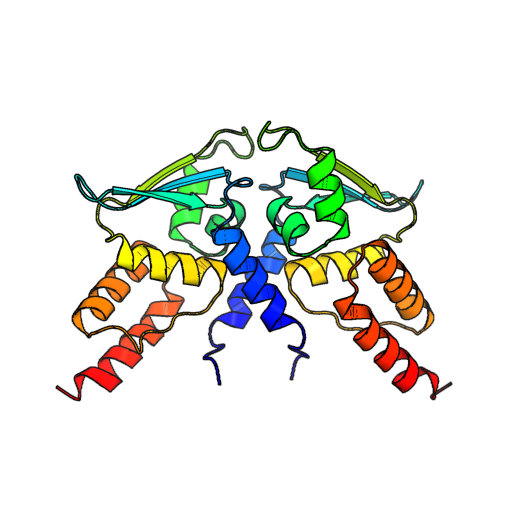 . GLY B 1 90 ? -4.293 -4.543 -3.967 1 97.12 90 GLY B CA 1
ATOM 1853 C C . GLY B 1 90 ? -5.223 -5.125 -2.92 1 97.12 90 GLY B C 1
ATOM 1854 O O . GLY B 1 90 ? -6.246 -4.523 -2.59 1 97.12 90 GLY B O 1
ATOM 1855 N N . GLY B 1 91 ? -4.984 -6.352 -2.484 1 96.62 91 GLY B N 1
ATOM 1856 C CA . GLY B 1 91 ? -5.742 -6.941 -1.392 1 96.62 91 GLY B CA 1
ATOM 1857 C C . GLY B 1 91 ? -7.039 -7.586 -1.845 1 96.62 91 GLY B C 1
ATOM 1858 O O . GLY B 1 91 ? -7.91 -7.891 -1.024 1 96.62 91 GLY B O 1
ATOM 1859 N N . LYS B 1 92 ? -7.223 -7.746 -3.148 1 95.31 92 LYS B N 1
ATOM 1860 C CA . LYS B 1 92 ? -8.438 -8.359 -3.674 1 95.31 92 LYS B CA 1
ATOM 1861 C C . LYS B 1 92 ? -8.109 -9.5 -4.629 1 95.31 92 LYS B C 1
ATOM 1863 O O . LYS B 1 92 ? -7.145 -9.422 -5.391 1 95.31 92 LYS B O 1
ATOM 1868 N N . ILE B 1 93 ? -8.867 -10.539 -4.5 1 95.5 93 ILE B N 1
ATOM 1869 C CA . ILE B 1 93 ? -8.75 -11.656 -5.43 1 95.5 93 ILE B CA 1
ATOM 1870 C C . ILE B 1 93 ? -10.133 -12.086 -5.902 1 95.5 93 ILE B C 1
ATOM 1872 O O . ILE B 1 93 ? -11.047 -12.258 -5.09 1 95.5 93 ILE B O 1
ATOM 1876 N N . SER B 1 94 ? -10.344 -12.062 -7.164 1 93.12 94 SER B N 1
ATOM 1877 C CA . SER B 1 94 ? -11.586 -12.539 -7.77 1 93.12 94 SER B CA 1
ATOM 1878 C C . SER B 1 94 ? -11.367 -13.836 -8.547 1 93.12 94 SER B C 1
ATOM 1880 O O . SER B 1 94 ? -10.461 -13.922 -9.375 1 93.12 94 SER B O 1
ATOM 1882 N N . LEU B 1 95 ? -12.188 -14.82 -8.281 1 94.19 95 LEU B N 1
ATOM 1883 C CA . LEU B 1 95 ? -12.031 -16.141 -8.875 1 94.19 95 LEU B CA 1
ATOM 1884 C C . LEU B 1 95 ? -13.156 -16.422 -9.875 1 94.19 95 LEU B C 1
ATOM 1886 O O . LEU B 1 95 ? -13.156 -17.469 -10.531 1 94.19 95 LEU B O 1
ATOM 1890 N N . VAL B 1 96 ? -14.047 -15.484 -10.07 1 92.38 96 VAL B N 1
ATOM 1891 C CA . VAL B 1 96 ? -15.297 -15.711 -10.797 1 92.38 96 VAL B CA 1
ATOM 1892 C C . VAL B 1 96 ? -15 -15.961 -12.273 1 92.38 96 VAL B C 1
ATOM 1894 O O . VAL B 1 96 ? -15.727 -16.703 -12.938 1 92.38 96 VAL B O 1
ATOM 1897 N N . ASP B 1 97 ? -13.93 -15.398 -12.758 1 92.31 97 ASP B N 1
ATOM 1898 C CA . ASP B 1 97 ? -13.656 -15.461 -14.188 1 92.31 97 ASP B CA 1
ATOM 1899 C C . ASP B 1 97 ? -12.727 -16.625 -14.523 1 92.31 97 ASP B C 1
ATOM 1901 O O . ASP B 1 97 ? -12.312 -16.781 -15.672 1 92.31 97 ASP B O 1
ATOM 1905 N N . TYR B 1 98 ? -12.445 -17.438 -13.594 1 93.31 98 TYR B N 1
ATOM 1906 C CA . TYR B 1 98 ? -11.484 -18.516 -13.812 1 93.31 98 TYR B CA 1
ATOM 1907 C C . TYR B 1 98 ? -12.172 -19.875 -13.773 1 93.31 98 TYR B C 1
ATOM 1909 O O . TYR B 1 98 ? -13.148 -20.062 -13.039 1 93.31 98 TYR B O 1
ATOM 1917 N N . ASP B 1 99 ? -11.711 -20.75 -14.609 1 93.12 99 ASP B N 1
ATOM 1918 C CA . ASP B 1 99 ? -12.258 -22.109 -14.57 1 93.12 99 ASP B CA 1
ATOM 1919 C C . ASP B 1 99 ? -11.648 -22.906 -13.414 1 93.12 99 ASP B C 1
ATOM 1921 O O . ASP B 1 99 ? -10.75 -22.422 -12.727 1 93.12 99 ASP B O 1
ATOM 1925 N N . ILE B 1 100 ? -12.125 -24.094 -13.164 1 93.62 100 ILE B N 1
ATOM 1926 C CA . ILE B 1 100 ? -11.773 -24.922 -12.008 1 93.62 100 ILE B CA 1
ATOM 1927 C C . ILE B 1 100 ? -10.281 -25.266 -12.055 1 93.62 1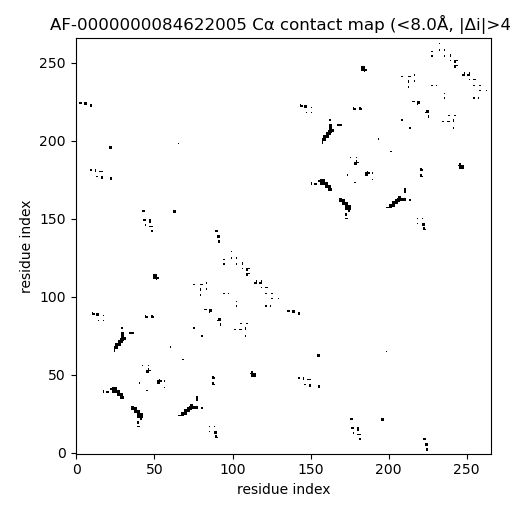00 ILE B C 1
ATOM 1929 O O . ILE B 1 100 ? -9.602 -25.234 -11.023 1 93.62 100 ILE B O 1
ATOM 1933 N N . LEU B 1 101 ? -9.797 -25.547 -13.219 1 93.81 101 LEU B N 1
ATOM 1934 C CA . LEU B 1 101 ? -8.398 -25.922 -13.359 1 93.81 101 LEU B CA 1
ATOM 1935 C C . LEU B 1 101 ? -7.484 -24.75 -12.984 1 93.81 101 LEU B C 1
ATOM 1937 O O . LEU B 1 101 ? -6.488 -24.953 -12.281 1 93.81 101 LEU B O 1
ATOM 1941 N N . ASP B 1 102 ? -7.863 -23.578 -13.43 1 94.69 102 ASP B N 1
ATOM 1942 C CA . ASP B 1 102 ? -7.086 -22.391 -13.086 1 94.69 102 ASP B CA 1
ATOM 1943 C C . ASP B 1 102 ? -7.145 -22.109 -11.586 1 94.69 102 ASP B C 1
ATOM 1945 O O . ASP B 1 102 ? -6.148 -21.688 -10.992 1 94.69 102 ASP B O 1
ATOM 1949 N N . ILE B 1 103 ? -8.273 -22.328 -11.039 1 96.69 103 ILE B N 1
ATOM 1950 C CA . ILE B 1 103 ? -8.445 -22.062 -9.617 1 96.69 103 ILE B CA 1
ATOM 1951 C C . ILE B 1 103 ? -7.582 -23.031 -8.805 1 96.69 103 ILE B C 1
ATOM 1953 O O . ILE B 1 103 ? -7.012 -22.656 -7.781 1 96.69 103 ILE B O 1
ATOM 1957 N N . ILE B 1 104 ? -7.461 -24.234 -9.242 1 96.06 104 ILE B N 1
ATOM 1958 C CA . ILE B 1 104 ? -6.605 -25.203 -8.586 1 96.06 104 ILE B CA 1
ATOM 1959 C C . ILE B 1 104 ? -5.145 -24.766 -8.672 1 96.06 104 ILE B C 1
ATOM 1961 O O . ILE B 1 104 ? -4.402 -24.859 -7.695 1 96.06 104 ILE B O 1
ATOM 1965 N N . LYS B 1 105 ? -4.758 -24.281 -9.852 1 96.44 105 LYS B N 1
ATOM 1966 C CA . LYS B 1 105 ? -3.4 -23.766 -10.023 1 96.44 105 LYS B CA 1
ATOM 1967 C C . LYS B 1 105 ? -3.145 -22.562 -9.117 1 96.44 105 LYS B C 1
ATOM 1969 O O . LYS B 1 105 ? -2.053 -22.422 -8.562 1 96.44 105 LYS B O 1
ATOM 1974 N N . ILE B 1 106 ? -4.172 -21.719 -8.969 1 97.5 106 ILE B N 1
ATOM 1975 C CA . ILE B 1 106 ? -4.07 -20.578 -8.062 1 97.5 106 ILE B CA 1
ATOM 1976 C C . ILE B 1 106 ? -3.871 -21.062 -6.633 1 97.5 106 ILE B C 1
ATOM 1978 O O . ILE B 1 106 ? -3.01 -20.547 -5.91 1 97.5 106 ILE B O 1
ATOM 1982 N N . LEU B 1 107 ? -4.605 -22.078 -6.246 1 97.19 107 LEU B N 1
ATOM 1983 C CA . LEU B 1 107 ? -4.5 -22.656 -4.906 1 97.19 107 LEU B CA 1
ATOM 1984 C C . LEU B 1 107 ? -3.094 -23.188 -4.648 1 97.19 107 LEU B C 1
ATOM 1986 O O . LEU B 1 107 ? -2.516 -22.938 -3.588 1 97.19 107 LEU B O 1
ATOM 1990 N N . ALA B 1 108 ? -2.549 -23.844 -5.582 1 97 108 ALA B N 1
ATOM 1991 C CA . ALA B 1 108 ? -1.199 -24.391 -5.461 1 97 108 ALA B CA 1
ATOM 1992 C C . ALA B 1 108 ? -0.169 -23.266 -5.32 1 97 108 ALA B C 1
ATOM 1994 O O . ALA B 1 108 ? 0.741 -23.359 -4.492 1 97 108 ALA B O 1
ATOM 1995 N N . ALA B 1 109 ? -0.294 -22.234 -6.094 1 97.31 109 ALA B N 1
ATOM 1996 C CA . ALA B 1 109 ? 0.643 -21.125 -6.074 1 97.31 109 ALA B CA 1
ATOM 1997 C C . ALA B 1 109 ? 0.555 -20.359 -4.754 1 97.31 109 ALA B C 1
ATOM 1999 O O . ALA B 1 109 ? 1.577 -19.953 -4.195 1 97.31 109 ALA B O 1
ATOM 2000 N N . VAL B 1 110 ? -0.677 -20.109 -4.27 1 97.88 110 VAL B N 1
ATOM 2001 C CA . VAL B 1 110 ? -0.875 -19.391 -3.012 1 97.88 110 VAL B CA 1
ATOM 2002 C C . VAL B 1 110 ? -0.229 -20.172 -1.868 1 97.88 110 VAL B C 1
ATOM 2004 O O . VAL B 1 110 ? 0.344 -19.578 -0.951 1 97.88 110 VAL B O 1
ATOM 2007 N N . ASN B 1 111 ? -0.322 -21.516 -1.936 1 96.88 111 ASN B N 1
ATOM 2008 C CA . ASN B 1 111 ? 0.345 -22.359 -0.952 1 96.88 111 ASN B CA 1
ATOM 2009 C C . ASN B 1 111 ? 1.863 -22.25 -1.055 1 96.88 111 ASN B C 1
ATOM 2011 O O . ASN B 1 111 ? 2.551 -22.109 -0.04 1 96.88 111 ASN B O 1
ATOM 2015 N N . GLU B 1 112 ? 2.369 -22.234 -2.221 1 95.94 112 GLU B N 1
ATOM 2016 C CA . GLU B 1 112 ? 3.809 -22.125 -2.449 1 95.94 112 GLU B CA 1
ATOM 2017 C C . GLU B 1 112 ? 4.352 -20.797 -1.933 1 95.94 112 GLU B C 1
ATOM 2019 O O . GLU B 1 112 ? 5.453 -20.75 -1.378 1 95.94 112 GLU B O 1
ATOM 2024 N N . LEU B 1 113 ? 3.568 -19.781 -2.105 1 96.94 113 LEU B N 1
ATOM 2025 C CA . LEU B 1 113 ? 4.012 -18.453 -1.722 1 96.94 113 LEU B CA 1
ATOM 2026 C C . LEU B 1 113 ? 3.574 -18.125 -0.298 1 96.94 113 LEU B C 1
ATOM 2028 O O . LEU B 1 113 ? 3.648 -16.969 0.127 1 96.94 113 LEU B O 1
ATOM 2032 N N . SER B 1 114 ? 3.002 -19.094 0.377 1 97.56 114 SER B N 1
ATOM 2033 C CA . SER B 1 114 ? 2.678 -19.047 1.799 1 97.56 114 SER B CA 1
ATOM 2034 C C . SER B 1 114 ? 1.618 -17.984 2.086 1 97.56 114 SER B C 1
ATOM 2036 O O . SER B 1 114 ? 1.664 -17.328 3.123 1 97.56 114 SER B O 1
ATOM 2038 N N . LEU B 1 115 ? 0.705 -17.75 1.104 1 97.94 115 LEU B N 1
ATOM 2039 C CA . LEU B 1 115 ? -0.435 -16.859 1.322 1 97.94 115 LEU B CA 1
ATOM 2040 C C . LEU B 1 115 ? -1.615 -17.625 1.907 1 97.94 115 LEU B C 1
ATOM 2042 O O . LEU B 1 115 ? -2.689 -17.672 1.304 1 97.94 115 LEU B O 1
ATOM 2046 N N . ARG B 1 116 ? -1.466 -18.047 3.121 1 95.88 116 ARG B N 1
ATOM 2047 C CA . ARG B 1 116 ? -2.352 -19.016 3.76 1 95.88 116 ARG B CA 1
ATOM 2048 C C . ARG B 1 116 ? -3.736 -18.422 3.994 1 95.88 116 ARG B C 1
ATOM 2050 O O . ARG B 1 116 ? -4.734 -19.141 4.027 1 95.88 116 ARG B O 1
ATOM 2057 N N . GLU B 1 117 ? -3.84 -17.125 4.125 1 95.44 117 GLU B N 1
ATOM 2058 C CA . GLU B 1 117 ? -5.117 -16.484 4.395 1 95.44 117 GLU B CA 1
ATOM 2059 C C . GLU B 1 117 ? -6.086 -16.656 3.227 1 95.44 117 GLU B C 1
ATOM 2061 O O . GLU B 1 117 ? -7.301 -16.531 3.396 1 95.44 117 GLU B O 1
ATOM 2066 N N . LEU B 1 118 ? -5.539 -16.953 2.107 1 97.31 118 LEU B N 1
ATOM 2067 C CA . LEU B 1 118 ? -6.371 -17.062 0.915 1 97.31 118 LEU B CA 1
ATOM 2068 C C . LEU B 1 118 ? -6.91 -18.484 0.759 1 97.31 118 LEU B C 1
ATOM 2070 O O . LEU B 1 118 ? -7.875 -18.703 0.023 1 97.31 118 LEU B O 1
ATOM 2074 N N . ILE B 1 119 ? -6.312 -19.453 1.39 1 97.19 119 ILE B N 1
ATOM 2075 C CA . ILE B 1 119 ? -6.551 -20.859 1.131 1 97.19 119 ILE B CA 1
ATOM 2076 C C . ILE B 1 119 ? -8.008 -21.203 1.437 1 97.19 119 ILE B C 1
ATOM 2078 O O . ILE B 1 119 ? -8.719 -21.734 0.583 1 97.19 119 ILE B O 1
ATOM 2082 N N . PRO B 1 120 ? -8.516 -20.828 2.629 1 96.69 120 PRO B N 1
ATOM 2083 C CA . PRO B 1 120 ? -9.922 -21.156 2.893 1 96.69 120 PRO B CA 1
ATOM 2084 C C . PRO B 1 120 ? -10.875 -20.484 1.902 1 96.69 120 PRO B C 1
ATOM 2086 O O . PRO B 1 120 ? -11.906 -21.062 1.549 1 96.69 120 PRO B O 1
ATOM 2089 N N . HIS B 1 121 ? -10.57 -19.297 1.494 1 95.5 121 HIS B N 1
ATOM 2090 C CA . HIS B 1 121 ? -11.406 -18.578 0.544 1 95.5 121 HIS B CA 1
ATOM 2091 C C . HIS B 1 121 ? -11.461 -19.297 -0.799 1 95.5 121 HIS B C 1
ATOM 2093 O O . HIS B 1 121 ? -12.539 -19.484 -1.363 1 95.5 121 HIS B O 1
ATOM 2099 N N . ILE B 1 122 ? -10.352 -19.734 -1.303 1 96.31 122 ILE B N 1
ATOM 2100 C CA . ILE B 1 122 ? -10.258 -20.406 -2.6 1 96.31 122 ILE B CA 1
ATOM 2101 C C . ILE B 1 122 ? -10.898 -21.781 -2.514 1 96.31 122 ILE B C 1
ATOM 2103 O O . ILE B 1 122 ? -11.625 -22.203 -3.418 1 96.31 122 ILE B O 1
ATOM 2107 N N . GLN B 1 123 ? -10.594 -22.438 -1.386 1 95.19 123 GLN B N 1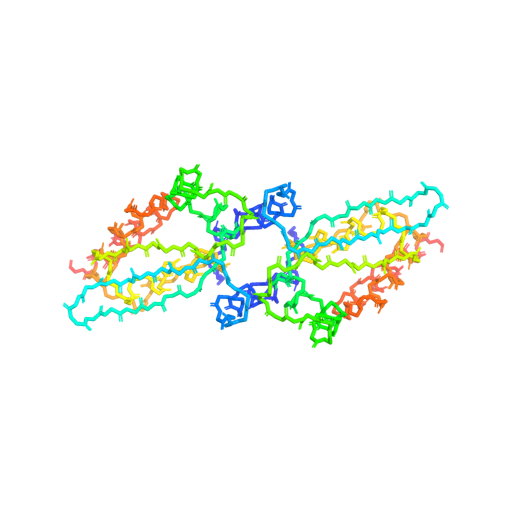
ATOM 2108 C CA . GLN B 1 123 ? -11.18 -23.766 -1.187 1 95.19 123 GLN B CA 1
ATOM 2109 C C . GLN B 1 123 ? -12.703 -23.688 -1.137 1 95.19 123 GLN B C 1
ATOM 2111 O O . GLN B 1 123 ? -13.391 -24.5 -1.76 1 95.19 123 GLN B O 1
ATOM 2116 N N . SER B 1 124 ? -13.219 -22.734 -0.395 1 94.38 124 SER B N 1
ATOM 2117 C CA . SER B 1 124 ? -14.664 -22.547 -0.316 1 94.38 124 SER B CA 1
ATOM 2118 C C . SER B 1 124 ? -15.266 -22.266 -1.689 1 94.38 124 SER B C 1
ATOM 2120 O O . SER B 1 124 ? -16.344 -22.766 -2.023 1 94.38 124 SER B O 1
ATOM 2122 N N . PHE B 1 125 ? -14.648 -21.469 -2.473 1 93.94 125 PHE B N 1
ATOM 2123 C CA . PHE B 1 125 ? -15.109 -21.156 -3.82 1 93.94 125 PHE B CA 1
ATOM 2124 C C . PHE B 1 125 ? -15.156 -22.406 -4.688 1 93.94 125 PHE B C 1
ATOM 2126 O O . PHE B 1 125 ? -16.109 -22.609 -5.438 1 93.94 125 PHE B O 1
ATOM 2133 N N . LEU B 1 126 ? -14.125 -23.266 -4.586 1 92.12 126 LEU B N 1
ATOM 2134 C CA . LEU B 1 126 ? -14.047 -24.516 -5.336 1 92.12 126 LEU B CA 1
ATOM 2135 C C . LEU B 1 126 ? -15.195 -25.453 -4.957 1 92.12 126 LEU B C 1
ATOM 2137 O O . LEU B 1 126 ? -15.828 -26.047 -5.828 1 92.12 126 LEU B O 1
ATOM 2141 N N . ILE B 1 127 ? -15.469 -25.516 -3.693 1 91.56 127 ILE B N 1
ATOM 2142 C CA . ILE B 1 127 ? -16.516 -26.391 -3.184 1 91.56 127 ILE B CA 1
ATOM 2143 C C . ILE B 1 127 ? -17.891 -25.906 -3.664 1 91.56 127 ILE B C 1
ATOM 2145 O O . ILE B 1 127 ? -18.719 -26.703 -4.086 1 91.56 127 ILE B O 1
ATOM 2149 N N . GLU B 1 128 ? -18.047 -24.641 -3.629 1 89.88 128 GLU B N 1
ATOM 2150 C CA . GLU B 1 128 ? -19.328 -24.062 -3.998 1 89.88 128 GLU B CA 1
ATOM 2151 C C . GLU B 1 128 ? -19.562 -24.141 -5.504 1 89.88 128 GLU B C 1
ATOM 2153 O O . GLU B 1 128 ? -20.703 -24.234 -5.957 1 89.88 128 GLU B O 1
ATOM 2158 N N . ASN B 1 129 ? -18.562 -24.062 -6.289 1 81.62 129 ASN B N 1
ATOM 2159 C CA . ASN B 1 129 ? -18.703 -24.078 -7.742 1 81.62 129 ASN B CA 1
ATOM 2160 C C . ASN B 1 129 ? -18.469 -25.484 -8.312 1 81.62 129 ASN B C 1
ATOM 2162 O O . ASN B 1 129 ? -18.719 -25.719 -9.492 1 81.62 129 ASN B O 1
ATOM 2166 N N . LYS B 1 130 ? -17.594 -26.469 -7.832 1 69.12 130 LYS B N 1
ATOM 2167 C CA . LYS B 1 130 ? -17.5 -27.875 -8.234 1 69.12 130 LYS B CA 1
ATOM 2168 C C . LYS B 1 130 ? -18.859 -28.562 -8.148 1 69.12 130 LYS B C 1
ATOM 2170 O O . LYS B 1 130 ? -19.172 -29.438 -8.953 1 69.12 130 LYS B O 1
ATOM 2175 N N . ILE B 1 131 ? -19.547 -28.25 -7.047 1 55.31 131 ILE B N 1
ATOM 2176 C CA . ILE B 1 131 ? -20.75 -29.078 -7.004 1 55.31 131 ILE B CA 1
ATOM 2177 C C . ILE B 1 131 ? -21.516 -28.922 -8.312 1 55.31 131 ILE B C 1
ATOM 2179 O O . ILE B 1 131 ? -22.234 -29.844 -8.727 1 55.31 131 ILE B O 1
ATOM 2183 N N . LEU B 1 132 ? -21.156 -27.891 -9.023 1 45.91 132 LEU B N 1
ATOM 2184 C CA . LEU B 1 132 ? -21.969 -27.875 -10.227 1 45.91 132 LEU B CA 1
ATOM 2185 C C . LEU B 1 132 ? -21.406 -28.812 -11.289 1 45.91 132 LEU B C 1
ATOM 2187 O O . LEU B 1 132 ? -21.938 -28.891 -12.398 1 45.91 132 LEU B O 1
ATOM 2191 N N . ILE B 1 133 ? -20.219 -29.438 -11.062 1 40.97 133 ILE B N 1
ATOM 2192 C CA . ILE B 1 133 ? -19.953 -30.5 -12.023 1 40.97 133 ILE B CA 1
ATOM 2193 C C . ILE B 1 133 ? -20.562 -31.812 -11.531 1 40.97 133 ILE B C 1
ATOM 2195 O O . ILE B 1 133 ? -20.453 -32.156 -10.352 1 40.97 133 ILE B O 1
#

pLDDT: mean 90.75, std 12.68, range [38.88, 98.5]

Secondary structure (DSSP, 8-state):
----TTHHHHHHHHHHHHT-SSS-SEEEEEEETTEEEEEEE-HHHHHHH-HHHHHHHHHH--TTS-PPEEEEETTS-HHHHHHHHHHHHHS----TTS-HHHHHHHHHHHHHTT-GGGHHHHHHHHHHHHTT-/----TTHHHHHHHHHHHHT-SSS-SEEEEEEETTEEEEEEE-HHHHHHH-HHHHHHHHHH--TTS-PPEEEEETTS-HHHHHHHHHHHHHS----TTS-HHHHHHHHHHHHHTT-GGGHHHHHHHHHHHHTT-

InterPro domains:
  IPR000210 BTB/POZ domain [PF00651] (17-129)
  IPR000210 BTB/POZ domain [PS50097] (24-97)
  IPR000210 BTB/POZ domain [SM00225] (24-130)
  IPR011333 SKP1/BTB/POZ domain superfamily [G3DSA:3.30.710.10] (1-127)
  IPR011333 SKP1/BTB/POZ domain superfamily [SSF54695] (3-128)
  IPR052407 BTB/POZ domain-containing protein 9 [PTHR46306] (9-127)

Organism: Rhizophagus irregularis (strain DAOM 197198w) (NCBI:txid1432141)